Protein AF-0000000077935653 (afdb_homodimer)

Secondary structure (DSSP, 8-state):
-HHHHHHHHHTSTTEEEEEEE-TTS-EEEEEES--HHHHHHHHHHHHHHHHHHHHHHHHHHHHH-S---SEEEEEEEETTEEEEEETTEEEEEEGGG--HHHHHHHHHHHHH-/-HHHHHHHHHTSTTEEEEEEE-TTS-EEEEEES--HHHHHHHHHHHHHHHHHHHHHHHHHHHHH-S---SEEEEEEEETTEEEEEETTEEEEEEGGG--HHHHHHHHHHHHH-

Sequence (226 aa):
MTHEKLETLMKIKGAVAAGEFKENGELVAYKGQMPEDAAKMAAMMCAANTMMAKMQSEGFSKMTGMKWSPLVGWAVAAGEYAVCVEGNYGVFVQLSNADFNEAFKVLHEVAHKMTHEKLETLMKIKGAVAAGEFKENGELVAYKGQMPEDAAKMAAMMCAANTMMAKMQSEGFSKMTGMKWSPLVGWAVAAGEYAVCVEGNYGVFVQLSNADFNEAFKVLHEVAHK

Solvent-accessible surface area (backbone atoms only — not comparable to full-atom values): 11241 Å² total; per-residue (Å²): 113,67,64,60,46,39,52,58,50,52,65,40,66,44,40,45,30,21,36,34,32,40,83,87,14,48,57,75,48,70,50,63,82,59,57,67,71,52,46,38,49,49,20,33,50,51,22,53,53,51,52,50,50,38,53,51,26,49,51,49,17,69,73,65,71,48,58,24,49,59,64,53,34,38,35,43,32,17,46,54,28,28,40,42,35,21,77,50,37,37,36,31,24,32,44,94,50,54,48,56,56,58,53,52,52,52,34,52,51,53,58,72,100,112,68,63,60,47,37,53,57,50,51,66,41,66,46,40,46,33,20,34,34,33,39,83,88,15,48,56,74,49,71,50,65,82,60,57,68,70,52,46,39,49,49,19,32,50,51,22,52,52,52,51,50,49,39,53,50,25,47,52,49,17,69,75,67,71,48,59,24,50,59,65,53,34,38,35,43,32,16,47,54,27,27,41,40,37,20,79,50,36,36,37,30,26,32,45,94,51,54,48,56,55,57,52,50,53,53,33,52,51,54,57,72,100

Foldseek 3Di:
DQVVLQVLLCPAAQWAKKFFEDLCQATPDMDGDDDPVRSSVVSNVQSVVQVVQQVCQVVVCVVPVDRSDDDAWDKDDDDQWMWIDGARMITIGGPVTDDPVVSSVSRNVSNVD/DQVVLQVLLCPAAQWAKKFFEDLCQATPDMDGDDDPVRSSVVSNVQSVVQVVQQVCQVVVCVVPVDRSDDDAWDKDDDDQWMWIDGARMITIGGPVTDDPVVSSVSRNVSNVD

InterPro domains:
  IPR018685 Protein of unknown function DUF2173 [PF09941] (5-109)
  IPR018685 Protein of unknown function DUF2173 [PIRSF006821] (2-110)

Organism: NCBI:txid1294262

Radius of gyration: 16.57 Å; Cα contacts (8 Å, |Δi|>4): 482; chains: 2; bounding box: 35×45×36 Å

pLDDT: mean 96.02, std 3.35, range [77.88, 98.81]

Structure (mmCIF, N/CA/C/O backbone):
data_AF-0000000077935653-model_v1
#
loop_
_entity.id
_entity.type
_entity.pdbx_description
1 polymer 'Roadblock/LAMTOR2 domain-containing protein'
#
loop_
_atom_site.group_PDB
_atom_site.id
_atom_site.type_symbol
_atom_site.label_atom_id
_atom_site.label_alt_id
_atom_site.label_comp_id
_atom_site.label_asym_id
_atom_site.label_entity_id
_atom_site.label_seq_id
_atom_site.pdbx_PDB_ins_code
_atom_site.Cartn_x
_atom_site.Cartn_y
_atom_site.Cartn_z
_atom_site.occupancy
_atom_site.B_iso_or_equiv
_atom_site.auth_seq_id
_atom_site.auth_comp_id
_atom_site.auth_asym_id
_atom_site.auth_atom_id
_atom_site.pdbx_PDB_model_num
ATOM 1 N N . MET A 1 1 ? 16.219 -20.953 -7.062 1 77.88 1 MET A N 1
ATOM 2 C CA . MET A 1 1 ? 16.344 -19.75 -6.246 1 77.88 1 MET A CA 1
ATOM 3 C C . MET A 1 1 ? 15.008 -19 -6.184 1 77.88 1 MET A C 1
ATOM 5 O O . MET A 1 1 ? 14.406 -18.875 -5.117 1 77.88 1 MET A O 1
ATOM 9 N N . THR A 1 2 ? 14.32 -18.859 -7.273 1 86.38 2 THR A N 1
ATOM 10 C CA . THR A 1 2 ? 13.023 -18.188 -7.344 1 86.38 2 THR A CA 1
ATOM 11 C C . THR A 1 2 ? 11.938 -19.062 -6.727 1 86.38 2 THR A C 1
ATOM 13 O O . THR A 1 2 ? 11.133 -18.594 -5.922 1 86.38 2 THR A O 1
ATOM 16 N N . HIS A 1 3 ? 11.992 -20.297 -6.93 1 92.12 3 HIS A N 1
ATOM 17 C CA . HIS A 1 3 ? 10.953 -21.203 -6.438 1 92.12 3 HIS A CA 1
ATOM 18 C C . HIS A 1 3 ? 10.984 -21.297 -4.914 1 92.12 3 HIS A C 1
ATOM 20 O O . HIS A 1 3 ? 9.938 -21.328 -4.266 1 92.12 3 HIS A O 1
ATOM 26 N N . GLU A 1 4 ? 12.164 -21.344 -4.375 1 94.44 4 GLU A N 1
ATOM 27 C CA . GLU A 1 4 ? 12.297 -21.391 -2.922 1 94.44 4 GLU A CA 1
ATOM 28 C C . GLU A 1 4 ? 11.766 -20.109 -2.287 1 94.44 4 GLU A C 1
ATOM 30 O O . GLU A 1 4 ? 11.125 -20.141 -1.231 1 94.44 4 GLU A O 1
ATOM 35 N N . LYS A 1 5 ? 12.062 -19.016 -2.922 1 97.25 5 LYS A N 1
ATOM 36 C CA . LYS A 1 5 ? 11.578 -17.734 -2.447 1 97.25 5 LYS A CA 1
ATOM 37 C C . LYS A 1 5 ? 10.055 -17.656 -2.49 1 97.25 5 LYS A C 1
ATOM 39 O O . LYS A 1 5 ? 9.43 -17.172 -1.55 1 97.25 5 LYS A O 1
ATOM 44 N N . LEU A 1 6 ? 9.5 -18.219 -3.527 1 97.81 6 LEU A N 1
ATOM 45 C CA . LEU A 1 6 ? 8.047 -18.219 -3.662 1 97.81 6 LEU A CA 1
ATOM 46 C C . LEU A 1 6 ? 7.402 -19.156 -2.65 1 97.81 6 LEU A C 1
ATOM 48 O O . LEU A 1 6 ? 6.32 -18.875 -2.135 1 97.81 6 LEU A O 1
ATOM 52 N N . GLU A 1 7 ? 8.062 -20.266 -2.391 1 97.56 7 GLU A N 1
ATOM 53 C CA . GLU A 1 7 ? 7.562 -21.172 -1.358 1 97.56 7 GLU A CA 1
ATOM 54 C C . GLU A 1 7 ? 7.547 -20.5 0.009 1 97.56 7 GLU A C 1
ATOM 56 O O . GLU A 1 7 ? 6.621 -20.703 0.796 1 97.56 7 GLU A O 1
ATOM 61 N N . THR A 1 8 ? 8.57 -19.766 0.272 1 97.81 8 THR A N 1
ATOM 62 C CA . THR A 1 8 ? 8.648 -19.016 1.522 1 97.81 8 THR A CA 1
ATOM 63 C C . THR A 1 8 ? 7.488 -18.031 1.634 1 97.81 8 THR A C 1
ATOM 65 O O . THR A 1 8 ? 6.863 -17.922 2.689 1 97.81 8 THR A O 1
ATOM 68 N N . LEU A 1 9 ? 7.141 -17.328 0.545 1 98.19 9 LEU A N 1
ATOM 69 C CA . LEU A 1 9 ? 6.035 -16.375 0.533 1 98.19 9 LEU A CA 1
ATOM 70 C C . LEU A 1 9 ? 4.699 -17.078 0.727 1 98.19 9 LEU A C 1
ATOM 72 O O . LEU A 1 9 ? 3.805 -16.562 1.396 1 98.19 9 LEU A O 1
ATOM 76 N N . MET A 1 10 ? 4.598 -18.297 0.221 1 97.75 10 MET A N 1
ATOM 77 C CA . MET A 1 10 ? 3.344 -19.047 0.281 1 97.75 10 MET A CA 1
ATOM 78 C C . MET A 1 10 ? 3.088 -19.562 1.692 1 97.75 10 MET A C 1
ATOM 80 O O . MET A 1 10 ? 1.982 -20 2.002 1 97.75 10 MET A O 1
ATOM 84 N N . LYS A 1 11 ? 4.078 -19.438 2.59 1 97.06 11 LYS A N 1
ATOM 85 C CA . LYS A 1 11 ? 3.916 -19.875 3.975 1 97.06 11 LYS A CA 1
ATOM 86 C C . LYS A 1 11 ? 3.273 -18.766 4.82 1 97.06 11 LYS A C 1
ATOM 88 O O . LYS A 1 11 ? 2.828 -19.031 5.941 1 97.06 11 LYS A O 1
ATOM 93 N N . ILE A 1 12 ? 3.223 -17.578 4.223 1 97.06 12 ILE A N 1
ATOM 94 C CA . ILE A 1 12 ? 2.539 -16.5 4.918 1 97.06 12 ILE A CA 1
ATOM 95 C C . ILE A 1 12 ? 1.069 -16.859 5.121 1 97.06 12 ILE A C 1
ATOM 97 O O . ILE A 1 12 ? 0.414 -17.359 4.199 1 97.06 12 ILE A O 1
ATOM 101 N N . LYS A 1 13 ? 0.658 -16.578 6.316 1 93.69 13 LYS A N 1
ATOM 102 C CA . LYS A 1 13 ? -0.74 -16.875 6.617 1 93.69 13 LYS A CA 1
ATOM 103 C C . LYS A 1 13 ? -1.675 -16.156 5.648 1 93.69 13 LYS A C 1
ATOM 105 O O . LYS A 1 13 ? -1.577 -14.938 5.473 1 93.69 13 LYS A O 1
ATOM 110 N N . GLY A 1 14 ? -2.572 -16.953 4.988 1 94.62 14 GLY A N 1
ATOM 111 C CA . GLY A 1 14 ? -3.572 -16.359 4.105 1 94.62 14 GLY A CA 1
ATOM 112 C C . GLY A 1 14 ? -3.08 -16.188 2.682 1 94.62 14 GLY A C 1
ATOM 113 O O . GLY A 1 14 ? -3.826 -15.719 1.816 1 94.62 14 GLY A O 1
ATOM 114 N N . ALA A 1 15 ? -1.892 -16.594 2.422 1 97.19 15 ALA A N 1
ATOM 115 C CA . ALA A 1 15 ? -1.344 -16.453 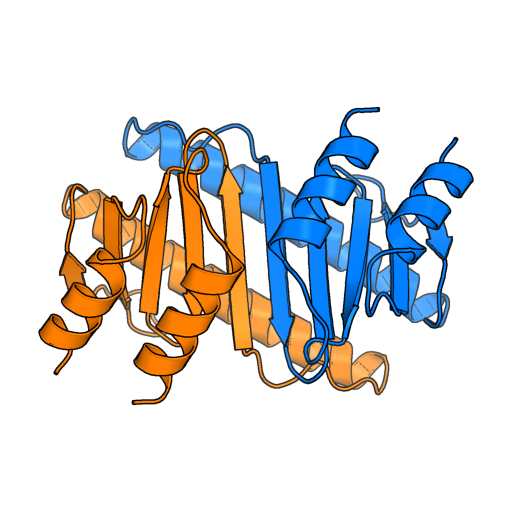1.075 1 97.19 15 ALA A CA 1
ATOM 116 C C . ALA A 1 15 ? -2.119 -17.297 0.07 1 97.19 15 ALA A C 1
ATOM 118 O O . ALA A 1 15 ? -2.359 -18.484 0.304 1 97.19 15 ALA A O 1
ATOM 119 N N . VAL A 1 16 ? -2.486 -16.672 -1.003 1 96.12 16 VAL A N 1
ATOM 120 C CA . VAL A 1 16 ? -3.23 -17.422 -2.018 1 96.12 16 VAL A CA 1
ATOM 121 C C . VAL A 1 16 ? -2.416 -17.484 -3.307 1 96.12 16 VAL A C 1
ATOM 123 O O . VAL A 1 16 ? -2.654 -18.344 -4.152 1 96.12 16 VAL A O 1
ATOM 126 N N . ALA A 1 17 ? -1.475 -16.547 -3.473 1 97.06 17 ALA A N 1
ATOM 127 C CA . ALA A 1 17 ? -0.571 -16.578 -4.621 1 97.06 17 ALA A CA 1
ATOM 128 C C . ALA A 1 17 ? 0.686 -15.75 -4.344 1 97.06 17 ALA A C 1
ATOM 130 O O . ALA A 1 17 ? 0.662 -14.82 -3.535 1 97.06 17 ALA A O 1
ATOM 131 N N . ALA A 1 18 ? 1.736 -16.078 -4.953 1 98.19 18 ALA A N 1
ATOM 132 C CA . ALA A 1 18 ? 3 -15.352 -4.906 1 98.19 18 ALA A CA 1
ATOM 133 C C . ALA A 1 18 ? 3.689 -15.359 -6.27 1 98.19 18 ALA A C 1
ATOM 135 O O . ALA A 1 18 ? 3.527 -16.297 -7.051 1 98.19 18 ALA A O 1
ATOM 136 N N . GLY A 1 19 ? 4.434 -14.305 -6.543 1 98.19 19 GLY A N 1
ATOM 137 C CA . GLY A 1 19 ? 5.086 -14.266 -7.844 1 98.19 19 GLY A CA 1
ATOM 138 C C . GLY A 1 19 ? 6.301 -13.352 -7.871 1 98.19 19 GLY A C 1
ATOM 139 O O . GLY A 1 19 ? 6.508 -12.555 -6.957 1 98.19 19 GLY A O 1
ATOM 140 N N . GLU A 1 20 ? 7.082 -13.602 -8.867 1 98.56 20 GLU A N 1
ATOM 141 C CA . GLU A 1 20 ? 8.188 -12.734 -9.258 1 98.56 20 GLU A CA 1
ATOM 142 C C . GLU A 1 20 ? 7.941 -12.117 -10.633 1 98.56 20 GLU A C 1
ATOM 144 O O . GLU A 1 20 ? 7.473 -12.797 -11.547 1 98.56 20 GLU A O 1
ATOM 149 N N . PHE A 1 21 ? 8.211 -10.867 -10.688 1 98.62 21 PHE A N 1
ATOM 150 C CA . PHE A 1 21 ? 8.008 -10.172 -11.953 1 98.62 21 PHE A CA 1
ATOM 151 C C . PHE A 1 21 ? 9.227 -9.32 -12.297 1 98.62 21 PHE A C 1
ATOM 153 O O . PHE A 1 21 ? 10.055 -9.031 -11.43 1 98.62 21 PHE A O 1
ATOM 160 N N . LYS A 1 22 ? 9.359 -8.984 -13.617 1 98.44 22 LYS A N 1
ATOM 161 C CA . LYS A 1 22 ? 10.375 -8.047 -14.078 1 98.44 22 LYS A CA 1
ATOM 162 C C . LYS A 1 22 ? 9.828 -6.621 -14.133 1 98.44 22 LYS A C 1
ATOM 164 O O . LYS A 1 22 ? 8.609 -6.418 -14.094 1 98.44 22 LYS A O 1
ATOM 169 N N . GLU A 1 23 ? 10.711 -5.676 -14.203 1 97.31 23 GLU A N 1
ATOM 170 C CA . GLU A 1 23 ? 10.328 -4.27 -14.227 1 97.31 23 GLU A CA 1
ATOM 171 C C . GLU A 1 23 ? 9.43 -3.957 -15.414 1 97.31 23 GLU A C 1
ATOM 173 O O . GLU A 1 23 ? 8.617 -3.027 -15.367 1 97.31 23 GLU A O 1
ATOM 178 N N . ASN A 1 24 ? 9.5 -4.777 -16.5 1 97.56 24 ASN A N 1
ATOM 179 C CA . ASN A 1 24 ? 8.688 -4.52 -17.672 1 97.56 24 ASN A CA 1
ATOM 180 C C . ASN A 1 24 ? 7.328 -5.207 -17.578 1 97.56 24 ASN A C 1
ATOM 182 O O . ASN A 1 24 ? 6.574 -5.242 -18.547 1 97.56 24 ASN A O 1
ATOM 186 N N . GLY A 1 25 ? 7.078 -5.852 -16.5 1 97.88 25 GLY A N 1
ATOM 187 C CA . GLY A 1 25 ? 5.77 -6.438 -16.25 1 97.88 25 GLY A CA 1
ATOM 188 C C . GLY A 1 25 ? 5.707 -7.918 -16.578 1 97.88 25 GLY A C 1
ATOM 189 O O . GLY A 1 25 ? 4.676 -8.562 -16.375 1 97.88 25 GLY A O 1
ATOM 190 N N . GLU A 1 26 ? 6.82 -8.484 -17.109 1 98.19 26 GLU A N 1
ATOM 191 C CA . GLU A 1 26 ? 6.859 -9.914 -17.406 1 98.19 26 GLU A CA 1
ATOM 192 C C . GLU A 1 26 ? 6.812 -10.75 -16.141 1 98.19 26 GLU A C 1
ATOM 194 O O . GLU A 1 26 ? 7.527 -10.469 -15.172 1 98.19 26 GLU A O 1
ATOM 199 N N . LEU A 1 27 ? 5.953 -11.812 -16.172 1 98.12 27 LEU A N 1
ATOM 200 C CA . LEU A 1 27 ? 5.906 -12.789 -15.078 1 98.12 27 LEU A CA 1
ATOM 201 C C . LEU A 1 27 ? 7.062 -13.773 -15.18 1 98.12 27 LEU A C 1
ATOM 203 O O . LEU A 1 27 ? 7.215 -14.461 -16.188 1 98.12 27 LEU A O 1
ATOM 207 N N . VAL A 1 28 ? 7.898 -13.836 -14.203 1 98.06 28 VAL A N 1
ATOM 208 C CA . VAL A 1 28 ? 9.031 -14.758 -14.18 1 98.06 28 VAL A CA 1
ATOM 209 C C . VAL A 1 28 ? 8.57 -16.125 -13.688 1 98.06 28 VAL A C 1
ATOM 211 O O . VAL A 1 28 ? 8.852 -17.156 -14.312 1 98.06 28 VAL A O 1
ATOM 214 N N . ALA A 1 29 ? 7.875 -16.141 -12.539 1 97.81 29 ALA A N 1
ATOM 215 C CA . ALA A 1 29 ? 7.34 -17.344 -11.914 1 97.81 29 ALA A CA 1
ATOM 216 C C . ALA A 1 29 ? 6.242 -17 -10.914 1 97.81 29 ALA A C 1
ATOM 218 O O . ALA A 1 29 ? 6.16 -15.867 -10.438 1 97.81 29 ALA A O 1
ATOM 219 N N . TYR A 1 30 ? 5.422 -17.953 -10.711 1 97 30 TYR A N 1
ATOM 220 C CA . TYR A 1 30 ? 4.41 -17.734 -9.68 1 97 30 TYR A CA 1
ATOM 221 C C . TYR A 1 30 ? 3.951 -19.062 -9.086 1 97 30 TYR A C 1
ATOM 223 O O . TYR A 1 30 ? 4.172 -20.125 -9.672 1 97 30 TYR A O 1
ATOM 231 N N . LYS A 1 31 ? 3.369 -18.953 -7.934 1 97.06 31 LYS A N 1
ATOM 232 C CA . LYS A 1 31 ? 2.742 -20.062 -7.207 1 97.06 31 LYS A CA 1
ATOM 233 C C . LYS A 1 31 ? 1.396 -19.625 -6.625 1 97.06 31 LYS A C 1
ATOM 235 O O . LYS A 1 31 ? 1.233 -18.484 -6.191 1 97.06 31 LYS A O 1
ATOM 240 N N . GLY A 1 32 ? 0.434 -20.641 -6.586 1 94.62 32 GLY A N 1
ATOM 241 C CA . GLY A 1 32 ? -0.822 -20.344 -5.918 1 94.62 32 GLY A CA 1
ATOM 242 C C . GLY A 1 32 ? -2.037 -20.609 -6.789 1 94.62 32 GLY A C 1
ATOM 243 O O . GLY A 1 32 ? -1.953 -21.328 -7.785 1 94.62 32 GLY A O 1
ATOM 244 N N . GLN A 1 33 ? -3.148 -20.062 -6.32 1 88.44 33 GLN A N 1
ATOM 245 C CA . GLN A 1 33 ? -4.457 -20.344 -6.898 1 88.44 33 GLN A CA 1
ATOM 246 C C . GLN A 1 33 ? -4.879 -19.25 -7.879 1 88.44 33 GLN A C 1
ATOM 248 O O . GLN A 1 33 ? -5.914 -18.609 -7.695 1 88.44 33 GLN A O 1
ATOM 253 N N . MET A 1 34 ? -4.047 -18.906 -8.828 1 88.06 34 MET A N 1
ATOM 254 C CA . MET A 1 34 ? -4.402 -17.906 -9.836 1 88.06 34 MET A CA 1
ATOM 255 C C . MET A 1 34 ? -4.176 -18.453 -11.242 1 88.06 34 MET A C 1
ATOM 257 O O . MET A 1 34 ? -3.139 -19.062 -11.523 1 88.06 34 MET A O 1
ATOM 261 N N . PRO A 1 35 ? -5.199 -18.281 -12.078 1 89.94 35 PRO A N 1
ATOM 262 C CA . PRO A 1 35 ? -4.953 -18.672 -13.469 1 89.94 35 PRO A CA 1
ATOM 263 C C . PRO A 1 35 ? -3.76 -17.953 -14.086 1 89.94 35 PRO A C 1
ATOM 265 O O . PRO A 1 35 ? -3.451 -16.828 -13.695 1 89.94 35 PRO A O 1
ATOM 268 N N . GLU A 1 36 ? -3.186 -18.562 -15.062 1 92.38 36 GLU A N 1
ATOM 269 C CA . GLU A 1 36 ? -1.96 -18.047 -15.656 1 92.38 36 GLU A CA 1
ATOM 270 C C . GLU A 1 36 ? -2.176 -16.656 -16.234 1 92.38 36 GLU A C 1
ATOM 272 O O . GLU A 1 36 ? -1.336 -15.766 -16.062 1 92.38 36 GLU A O 1
ATOM 277 N N . ASP A 1 37 ? -3.283 -16.469 -16.906 1 93.06 37 ASP A N 1
ATOM 278 C CA . ASP A 1 37 ? -3.559 -15.164 -17.5 1 93.06 37 ASP A CA 1
ATOM 279 C C . ASP A 1 37 ? -3.719 -14.094 -16.422 1 93.06 37 ASP A C 1
ATOM 281 O O . ASP A 1 37 ? -3.275 -12.961 -16.594 1 93.06 37 ASP A O 1
ATOM 285 N N . ALA A 1 38 ? -4.305 -14.445 -15.352 1 94.12 38 ALA A N 1
ATOM 286 C CA . ALA A 1 38 ? -4.469 -13.531 -14.227 1 94.12 38 ALA A CA 1
ATOM 287 C C . ALA A 1 38 ? -3.125 -13.219 -13.578 1 94.12 38 ALA A C 1
ATOM 289 O O . ALA A 1 38 ? -2.873 -12.078 -13.18 1 94.12 38 ALA A O 1
ATOM 290 N N . ALA A 1 39 ? -2.312 -14.234 -13.508 1 96.38 39 ALA A N 1
ATOM 291 C CA . ALA A 1 39 ? -0.982 -14.047 -12.93 1 96.38 39 ALA A CA 1
ATOM 292 C C . ALA A 1 39 ? -0.145 -13.102 -13.781 1 96.38 39 ALA A C 1
ATOM 294 O O . ALA A 1 39 ? 0.573 -12.25 -13.25 1 96.38 39 ALA A O 1
ATOM 295 N N . LYS A 1 40 ? -0.27 -13.242 -15.055 1 96.69 40 LYS A N 1
ATOM 296 C CA . LYS A 1 40 ? 0.449 -12.359 -15.977 1 96.69 40 LYS A CA 1
ATOM 297 C C . LYS A 1 40 ? -0.034 -10.922 -15.844 1 96.69 40 LYS A C 1
ATOM 299 O O . LYS A 1 40 ? 0.773 -9.992 -15.836 1 96.69 40 LYS A O 1
ATOM 304 N N . MET A 1 41 ? -1.303 -10.773 -15.695 1 95.38 41 MET A N 1
ATOM 305 C CA . MET A 1 41 ? -1.859 -9.438 -15.516 1 95.38 41 MET A CA 1
ATOM 306 C C . MET A 1 41 ? -1.423 -8.844 -14.18 1 95.38 41 MET A C 1
ATOM 308 O O . MET A 1 41 ? -1.093 -7.66 -14.102 1 95.38 41 MET A O 1
ATOM 312 N N . ALA A 1 42 ? -1.438 -9.688 -13.172 1 96.75 42 ALA A N 1
ATOM 313 C CA . ALA A 1 42 ? -0.992 -9.234 -11.859 1 96.75 42 ALA A CA 1
ATOM 314 C C . ALA A 1 42 ? 0.458 -8.766 -11.898 1 96.75 42 ALA A C 1
ATOM 316 O O . ALA A 1 42 ? 0.81 -7.762 -11.273 1 96.75 42 ALA A O 1
ATOM 317 N N . ALA A 1 43 ? 1.26 -9.453 -12.641 1 97.94 43 ALA A N 1
ATOM 318 C CA . ALA A 1 43 ? 2.66 -9.062 -12.789 1 97.94 43 ALA A CA 1
ATOM 319 C C . ALA A 1 43 ? 2.783 -7.68 -13.422 1 97.94 43 ALA A C 1
ATOM 321 O O . ALA A 1 43 ? 3.564 -6.848 -12.961 1 97.94 43 ALA A O 1
ATOM 322 N N . MET A 1 44 ? 1.989 -7.445 -14.445 1 96.94 44 MET A N 1
ATOM 323 C CA . MET A 1 44 ? 1.981 -6.141 -15.102 1 96.94 44 MET A CA 1
ATOM 324 C C . MET A 1 44 ? 1.537 -5.051 -14.133 1 96.94 44 MET A C 1
ATOM 326 O O . MET A 1 44 ? 2.139 -3.975 -14.086 1 96.94 44 MET A O 1
ATOM 330 N N . MET A 1 45 ? 0.522 -5.375 -13.391 1 96.69 45 MET A N 1
ATOM 331 C CA . MET A 1 45 ? 0.006 -4.426 -12.406 1 96.69 45 MET A CA 1
ATOM 332 C C . MET A 1 45 ? 1.056 -4.121 -11.344 1 96.69 45 MET A C 1
ATOM 334 O O . MET A 1 45 ? 1.266 -2.957 -10.992 1 96.69 45 MET A O 1
ATOM 338 N N . CYS A 1 46 ? 1.714 -5.121 -10.852 1 98.06 46 CYS A N 1
ATOM 339 C CA . CYS A 1 46 ? 2.715 -4.938 -9.805 1 98.06 46 CYS A CA 1
ATOM 340 C C . CYS A 1 46 ? 3.891 -4.113 -10.312 1 98.06 46 CYS A C 1
ATOM 342 O O . CYS A 1 46 ? 4.387 -3.232 -9.609 1 98.06 46 CYS A O 1
ATOM 344 N N . ALA A 1 47 ? 4.301 -4.375 -11.578 1 98.38 47 ALA A N 1
ATOM 345 C CA . ALA A 1 47 ? 5.387 -3.6 -12.18 1 98.38 47 ALA A CA 1
ATOM 346 C C . ALA A 1 47 ? 5 -2.131 -12.32 1 98.38 47 ALA A C 1
ATOM 348 O O . ALA A 1 47 ? 5.777 -1.241 -11.969 1 98.38 47 ALA A O 1
ATOM 349 N N . ALA A 1 48 ? 3.793 -1.906 -12.812 1 96.94 48 ALA A N 1
ATOM 350 C CA . ALA A 1 48 ? 3.311 -0.541 -13.008 1 96.94 48 ALA A CA 1
ATOM 351 C C . ALA A 1 48 ? 3.225 0.202 -11.672 1 96.94 48 ALA A C 1
ATOM 353 O O . ALA A 1 48 ? 3.689 1.339 -11.562 1 96.94 48 ALA A O 1
ATOM 354 N N . ASN A 1 49 ? 2.637 -0.398 -10.656 1 98.25 49 ASN A N 1
ATOM 355 C CA . ASN A 1 49 ? 2.518 0.226 -9.344 1 98.25 49 ASN A CA 1
ATOM 356 C C . ASN A 1 49 ? 3.887 0.493 -8.719 1 98.25 49 ASN A C 1
ATOM 358 O O . ASN A 1 49 ? 4.09 1.524 -8.078 1 98.25 49 ASN A O 1
ATOM 362 N N . THR A 1 50 ? 4.801 -0.446 -8.875 1 98.44 50 THR A N 1
ATOM 363 C CA . THR A 1 50 ? 6.145 -0.29 -8.336 1 98.44 50 THR A CA 1
ATOM 364 C C . THR A 1 50 ? 6.863 0.881 -9 1 98.44 50 THR A C 1
ATOM 366 O O . THR A 1 50 ? 7.492 1.697 -8.32 1 98.44 50 THR A O 1
ATOM 369 N N . MET A 1 51 ? 6.73 0.976 -10.32 1 97.75 51 MET A N 1
ATOM 370 C CA . MET A 1 51 ? 7.348 2.088 -11.039 1 97.75 51 MET A CA 1
ATOM 371 C C . MET A 1 51 ? 6.754 3.42 -10.594 1 97.75 51 MET A C 1
ATOM 373 O O . MET A 1 51 ? 7.484 4.387 -10.375 1 97.75 51 MET A O 1
ATOM 377 N N . MET A 1 52 ? 5.469 3.473 -10.445 1 96.56 52 MET A N 1
ATOM 378 C CA . MET A 1 52 ? 4.785 4.691 -10.023 1 96.56 52 MET A CA 1
ATOM 379 C C . MET A 1 52 ? 5.211 5.09 -8.609 1 96.56 52 MET A C 1
ATOM 381 O O . MET A 1 52 ? 5.523 6.254 -8.359 1 96.56 52 MET A O 1
ATOM 385 N N . ALA A 1 53 ? 5.234 4.164 -7.699 1 97.88 53 ALA A N 1
ATOM 386 C CA . ALA A 1 53 ? 5.652 4.43 -6.324 1 97.88 53 ALA A CA 1
ATOM 387 C C . ALA A 1 53 ? 7.094 4.926 -6.277 1 97.88 53 ALA A C 1
ATOM 389 O O . ALA A 1 53 ? 7.422 5.832 -5.504 1 97.88 53 ALA A O 1
ATOM 390 N N . LYS A 1 54 ? 7.938 4.352 -7.102 1 97.62 54 LYS A N 1
ATOM 391 C CA . LYS A 1 54 ? 9.336 4.777 -7.168 1 97.62 54 LYS A CA 1
ATOM 392 C C . LYS A 1 54 ? 9.445 6.223 -7.641 1 97.62 54 LYS A C 1
ATOM 394 O O . LYS A 1 54 ? 10.141 7.031 -7.02 1 97.62 54 LYS A O 1
ATOM 399 N N . MET A 1 55 ? 8.734 6.484 -8.727 1 96.69 55 MET A N 1
ATOM 400 C CA . MET A 1 55 ? 8.742 7.844 -9.258 1 96.69 55 MET A CA 1
ATOM 401 C C . MET A 1 55 ? 8.234 8.836 -8.219 1 96.69 55 MET A C 1
ATOM 403 O O . MET A 1 55 ? 8.844 9.883 -8 1 96.69 55 MET A O 1
ATOM 407 N N . GLN A 1 56 ? 7.133 8.555 -7.559 1 96.38 56 GLN A N 1
ATOM 408 C CA . GLN A 1 56 ? 6.512 9.453 -6.586 1 96.38 56 GLN A CA 1
ATOM 409 C C . GLN A 1 56 ? 7.406 9.641 -5.363 1 96.38 56 GLN A C 1
ATOM 411 O O . GLN A 1 56 ? 7.547 10.75 -4.859 1 96.38 56 GLN A O 1
ATOM 416 N N . SER A 1 57 ? 8.039 8.539 -4.895 1 97 57 SER A N 1
ATOM 417 C CA . SER A 1 57 ? 8.898 8.633 -3.717 1 97 57 SER A CA 1
ATOM 418 C C . SER A 1 57 ? 10.125 9.484 -3.994 1 97 57 SER A C 1
ATOM 420 O O . SER A 1 57 ? 10.523 10.305 -3.162 1 97 57 SER A O 1
ATOM 422 N N . GLU A 1 58 ? 10.781 9.336 -5.184 1 96.88 58 GLU A N 1
ATOM 423 C CA . GLU A 1 58 ? 11.93 10.148 -5.57 1 96.88 58 GLU A CA 1
ATOM 424 C C . GLU A 1 58 ? 11.539 11.617 -5.711 1 96.88 58 GLU A C 1
ATOM 426 O O . GLU A 1 58 ? 12.234 12.508 -5.207 1 96.88 58 GLU A O 1
ATOM 431 N N . GLY A 1 59 ? 10.438 11.898 -6.441 1 94.75 59 GLY A N 1
ATOM 432 C CA . GLY A 1 59 ? 9.961 13.258 -6.617 1 94.75 59 GLY A CA 1
ATOM 433 C C . GLY A 1 59 ? 9.617 13.945 -5.309 1 94.75 59 GLY A C 1
ATOM 434 O O . GLY A 1 59 ? 10 15.094 -5.086 1 94.75 59 GLY A O 1
ATOM 435 N N . PHE A 1 60 ? 8.938 13.219 -4.484 1 94.31 60 PHE A N 1
ATOM 436 C CA . PHE A 1 60 ? 8.531 13.766 -3.197 1 94.31 60 PHE A CA 1
ATOM 437 C C . PHE A 1 60 ? 9.742 14.062 -2.324 1 94.31 60 PHE A C 1
ATOM 439 O O . PHE A 1 60 ? 9.75 15.047 -1.582 1 94.31 60 PHE A O 1
ATOM 446 N N . SER A 1 61 ? 10.727 13.219 -2.379 1 95.12 61 SER A N 1
ATOM 447 C CA . SER A 1 61 ? 11.969 13.445 -1.646 1 95.12 61 SER A CA 1
ATOM 448 C C . SER A 1 61 ? 12.633 14.75 -2.08 1 95.12 61 SER A C 1
ATOM 450 O O . SER A 1 61 ? 13.055 15.547 -1.24 1 95.12 61 SER A O 1
ATOM 452 N N . LYS A 1 62 ? 12.719 14.938 -3.342 1 93.62 62 LYS A N 1
ATOM 453 C CA . LYS A 1 62 ? 13.375 16.125 -3.883 1 93.62 62 LYS A CA 1
ATOM 454 C C . LYS A 1 62 ? 12.586 17.391 -3.557 1 93.62 62 LYS A C 1
ATOM 456 O O . LYS A 1 62 ? 13.164 18.422 -3.229 1 93.62 62 LYS A O 1
ATOM 461 N N . MET A 1 63 ? 11.297 17.266 -3.602 1 90.5 63 MET A N 1
ATOM 462 C CA . MET A 1 63 ? 10.43 18.422 -3.391 1 90.5 63 MET A CA 1
ATOM 463 C C . MET A 1 63 ? 10.422 18.844 -1.925 1 90.5 63 MET A C 1
ATOM 465 O O . MET A 1 63 ? 10.336 20.031 -1.614 1 90.5 63 MET A O 1
ATOM 469 N N . THR A 1 64 ? 10.531 17.938 -0.991 1 91.44 64 THR A N 1
ATOM 470 C CA . THR A 1 64 ? 10.297 18.234 0.417 1 91.44 64 THR A CA 1
ATOM 471 C C . THR A 1 64 ? 11.617 18.281 1.184 1 91.44 64 THR A C 1
ATOM 473 O O . THR A 1 64 ? 11.688 18.828 2.285 1 91.44 64 THR A O 1
ATOM 476 N N . GLY A 1 65 ? 12.617 17.547 0.618 1 92.19 65 GLY A N 1
ATOM 477 C CA . GLY A 1 65 ? 13.867 17.375 1.337 1 92.19 65 GLY A CA 1
ATOM 478 C C . GLY A 1 65 ? 13.828 16.25 2.352 1 92.19 65 GLY A C 1
ATOM 479 O O . GLY A 1 65 ? 14.82 15.977 3.027 1 92.19 65 GLY A O 1
ATOM 480 N N . MET A 1 66 ? 12.688 15.602 2.486 1 92.12 66 MET A N 1
ATOM 481 C CA . MET A 1 66 ? 12.562 14.445 3.365 1 92.12 66 MET A CA 1
ATOM 482 C C . MET A 1 66 ? 13.086 13.18 2.684 1 92.12 66 MET A C 1
ATOM 484 O O . MET A 1 66 ? 13.172 13.125 1.456 1 92.12 66 MET A O 1
ATOM 488 N N . LYS A 1 67 ? 13.391 12.141 3.467 1 95.69 67 LYS A N 1
ATOM 489 C CA . LYS A 1 67 ? 13.992 10.93 2.916 1 95.69 67 LYS A CA 1
ATOM 490 C C . LYS A 1 67 ? 12.93 9.891 2.594 1 95.69 67 LYS A C 1
ATOM 492 O O . LYS A 1 67 ? 12.742 8.93 3.344 1 95.69 67 LYS A O 1
ATOM 497 N N . TRP A 1 68 ? 12.328 9.992 1.426 1 95.81 68 TRP A N 1
ATOM 498 C CA . TRP A 1 68 ? 11.328 9.062 0.916 1 95.81 68 TRP A CA 1
ATOM 499 C C . TRP A 1 68 ? 11.898 8.195 -0.199 1 95.81 68 TRP A C 1
ATOM 501 O O . TRP A 1 68 ? 11.18 7.805 -1.121 1 95.81 68 TRP A O 1
ATOM 511 N N . SER A 1 69 ? 13.18 8.07 -0.25 1 97.06 69 SER A N 1
ATOM 512 C CA . SER A 1 69 ? 13.859 7.219 -1.224 1 97.06 69 SER A CA 1
ATOM 513 C C . SER A 1 69 ? 14.984 6.422 -0.574 1 97.06 69 SER A C 1
ATOM 515 O O . SER A 1 69 ? 15.625 6.898 0.364 1 97.06 69 SER A O 1
ATOM 517 N N . PRO A 1 70 ? 15.203 5.16 -1.048 1 97.31 70 PRO A N 1
ATOM 518 C CA . PRO A 1 70 ? 14.555 4.449 -2.156 1 97.31 70 PRO A CA 1
ATOM 519 C C . PRO A 1 70 ? 13.219 3.828 -1.761 1 97.31 70 PRO A C 1
ATOM 521 O O . PRO A 1 70 ? 12.883 3.789 -0.576 1 97.31 70 PRO A O 1
ATOM 524 N N . LEU A 1 71 ? 12.406 3.441 -2.748 1 98.19 71 LEU A N 1
ATOM 525 C CA . LEU A 1 71 ? 11.203 2.66 -2.49 1 98.19 71 LEU A CA 1
ATOM 526 C C . LEU A 1 71 ? 11.547 1.361 -1.768 1 98.19 71 LEU A C 1
ATOM 528 O O . LEU A 1 71 ? 12.492 0.667 -2.141 1 98.19 71 LEU A O 1
ATOM 532 N N . VAL A 1 72 ? 10.805 1.031 -0.775 1 97.94 72 VAL A N 1
ATOM 533 C CA . VAL A 1 72 ? 10.984 -0.221 -0.048 1 97.94 72 VAL A CA 1
ATOM 534 C C . VAL A 1 72 ? 9.93 -1.232 -0.491 1 97.94 72 VAL A C 1
ATOM 536 O O . VAL A 1 72 ? 10.266 -2.338 -0.922 1 97.94 72 VAL A O 1
ATOM 539 N N . GLY A 1 73 ? 8.656 -0.872 -0.44 1 98.31 73 GLY A N 1
ATOM 540 C CA . GLY A 1 73 ? 7.559 -1.746 -0.808 1 98.31 73 GLY A CA 1
ATOM 541 C C . GLY A 1 73 ? 6.203 -1.063 -0.736 1 98.31 73 GLY A C 1
ATOM 542 O O . GLY A 1 73 ? 6.117 0.124 -0.417 1 98.31 73 GLY A O 1
ATOM 543 N N . TRP A 1 74 ? 5.184 -1.79 -1.088 1 98.56 74 TRP A N 1
ATOM 544 C CA . TRP A 1 74 ? 3.832 -1.235 -1.063 1 98.56 74 TRP A CA 1
ATOM 545 C C . TRP A 1 74 ? 2.791 -2.342 -0.922 1 98.56 74 TRP A C 1
ATOM 547 O O . TRP A 1 74 ? 3.113 -3.525 -1.054 1 98.56 74 TRP A O 1
ATOM 557 N N . ALA A 1 75 ? 1.565 -1.953 -0.574 1 98.62 75 ALA A N 1
ATOM 558 C CA . ALA A 1 75 ? 0.443 -2.877 -0.444 1 98.62 75 ALA A CA 1
ATOM 559 C C . ALA A 1 75 ? -0.865 -2.217 -0.872 1 98.62 75 ALA A C 1
ATOM 561 O O . ALA A 1 75 ? -1.016 -0.998 -0.763 1 98.62 75 ALA A O 1
ATOM 562 N N . VAL A 1 76 ? -1.744 -3.014 -1.375 1 98.56 76 VAL A N 1
ATOM 563 C CA . VAL A 1 76 ? -3.115 -2.611 -1.674 1 98.56 76 VAL A CA 1
ATOM 564 C C . VAL A 1 76 ? -4.09 -3.658 -1.138 1 98.56 76 VAL A C 1
ATOM 566 O O . VAL A 1 76 ? -3.9 -4.859 -1.35 1 98.56 76 VAL A O 1
ATOM 569 N N . ALA A 1 77 ? -5.055 -3.209 -0.405 1 98.38 77 ALA A N 1
ATOM 570 C CA . ALA A 1 77 ? -6.152 -4.051 0.063 1 98.38 77 ALA A CA 1
ATOM 571 C C . ALA A 1 77 ? -7.457 -3.693 -0.646 1 98.38 77 ALA A C 1
ATOM 573 O O . ALA A 1 77 ? -7.844 -2.521 -0.698 1 98.38 77 ALA A O 1
ATOM 574 N N . ALA A 1 78 ? -8.125 -4.684 -1.142 1 98.06 78 ALA A N 1
ATOM 575 C CA . ALA A 1 78 ? -9.383 -4.508 -1.872 1 98.06 78 ALA A CA 1
ATOM 576 C C . ALA A 1 78 ? -10.219 -5.785 -1.835 1 98.06 78 ALA A C 1
ATOM 578 O O . ALA A 1 78 ? -9.688 -6.887 -1.992 1 98.06 78 ALA A O 1
ATOM 579 N N . GLY A 1 79 ? -11.539 -5.586 -1.63 1 97.56 79 GLY A N 1
ATOM 580 C CA . GLY A 1 79 ? -12.406 -6.746 -1.545 1 97.56 79 GLY A CA 1
ATOM 581 C C . GLY A 1 79 ? -11.977 -7.738 -0.481 1 97.56 79 GLY A C 1
ATOM 582 O O . GLY A 1 79 ? -11.797 -7.371 0.682 1 97.56 79 GLY A O 1
ATOM 583 N N . GLU A 1 80 ? -11.711 -8.977 -0.836 1 97.56 80 GLU A N 1
ATOM 584 C CA . GLU A 1 80 ? -11.383 -10.039 0.113 1 97.56 80 GLU A CA 1
ATOM 585 C C . GLU A 1 80 ? -9.875 -10.273 0.178 1 97.56 80 GLU A C 1
ATOM 587 O O . GLU A 1 80 ? -9.406 -11.148 0.909 1 97.56 80 GLU A O 1
ATOM 592 N N . TYR A 1 81 ? -9.078 -9.375 -0.564 1 96.94 81 TYR A N 1
ATOM 593 C CA . TYR A 1 81 ? -7.672 -9.719 -0.714 1 96.94 81 TYR A CA 1
ATOM 594 C C . TYR A 1 81 ? -6.789 -8.5 -0.491 1 96.94 81 TYR A C 1
ATOM 596 O O . TYR A 1 81 ? -7.285 -7.375 -0.384 1 96.94 81 TYR A O 1
ATOM 604 N N . ALA A 1 82 ? -5.531 -8.766 -0.362 1 97.81 82 ALA A N 1
ATOM 605 C CA . ALA A 1 82 ? -4.473 -7.762 -0.398 1 97.81 82 ALA A CA 1
ATOM 606 C C . ALA A 1 82 ? -3.256 -8.273 -1.162 1 97.81 82 ALA A C 1
ATOM 608 O O . ALA A 1 82 ? -3.029 -9.484 -1.24 1 97.81 82 ALA A O 1
ATOM 609 N N . VAL A 1 83 ? -2.607 -7.371 -1.797 1 98.25 83 VAL A N 1
ATOM 610 C CA . VAL A 1 83 ? -1.303 -7.68 -2.373 1 98.25 83 VAL A CA 1
ATOM 611 C C . VAL A 1 83 ? -0.22 -6.867 -1.67 1 98.25 83 VAL A C 1
ATOM 613 O O . VAL A 1 83 ? -0.418 -5.688 -1.371 1 98.25 83 VAL A O 1
ATOM 616 N N . CYS A 1 84 ? 0.877 -7.453 -1.322 1 98.56 84 CYS A N 1
ATOM 617 C CA . CYS A 1 84 ? 2.074 -6.828 -0.772 1 98.56 84 CYS A CA 1
ATOM 618 C C . CYS A 1 84 ? 3.281 -7.074 -1.67 1 98.56 84 CYS A C 1
ATOM 620 O O . CYS A 1 84 ? 3.508 -8.203 -2.113 1 98.56 84 CYS A O 1
ATOM 622 N N . VAL A 1 85 ? 4.027 -6.039 -1.937 1 98.81 85 VAL A N 1
ATOM 623 C CA . VAL A 1 85 ? 5.121 -6.156 -2.896 1 98.81 85 VAL A CA 1
ATOM 624 C C . VAL A 1 85 ? 6.375 -5.488 -2.336 1 98.81 85 VAL A C 1
ATOM 626 O O . VAL A 1 85 ? 6.301 -4.402 -1.76 1 98.81 85 VAL A O 1
ATOM 629 N N . GLU A 1 86 ? 7.484 -6.078 -2.406 1 98.56 86 GLU A N 1
ATOM 630 C CA . GLU A 1 86 ? 8.82 -5.516 -2.229 1 98.56 86 GLU A CA 1
ATOM 631 C C . GLU A 1 86 ? 9.789 -6.055 -3.277 1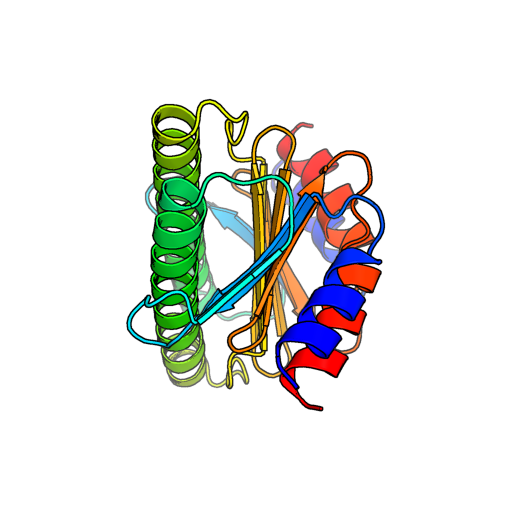 98.56 86 GLU A C 1
ATOM 633 O O . GLU A 1 86 ? 9.805 -7.254 -3.559 1 98.56 86 GLU A O 1
ATOM 638 N N . GLY A 1 87 ? 10.578 -5.152 -3.826 1 97.25 87 GLY A N 1
ATOM 639 C CA . GLY A 1 87 ? 11.383 -5.559 -4.965 1 97.25 87 GLY A CA 1
ATOM 640 C C . GLY A 1 87 ? 10.562 -6.105 -6.117 1 97.25 87 GLY A C 1
ATOM 641 O O . GLY A 1 87 ? 9.594 -5.477 -6.547 1 97.25 87 GLY A O 1
ATOM 642 N N . ASN A 1 88 ? 10.969 -7.277 -6.598 1 98 88 ASN A N 1
ATOM 643 C CA . ASN A 1 88 ? 10.273 -7.887 -7.727 1 98 88 ASN A CA 1
ATOM 644 C C . ASN A 1 88 ? 9.352 -9.016 -7.277 1 98 88 ASN A C 1
ATOM 646 O O . ASN A 1 88 ? 8.953 -9.852 -8.086 1 98 88 ASN A O 1
ATOM 650 N N . TYR A 1 89 ? 9.055 -9.016 -5.988 1 98.56 89 TYR A N 1
ATOM 651 C CA . TYR A 1 89 ? 8.25 -10.102 -5.449 1 98.56 89 TYR A CA 1
ATOM 652 C C . TYR A 1 89 ? 6.953 -9.578 -4.852 1 98.56 89 TYR A C 1
ATOM 654 O O . TYR A 1 89 ? 6.941 -8.523 -4.207 1 98.56 89 TYR A O 1
ATOM 662 N N . GLY A 1 90 ? 5.93 -10.32 -5.086 1 98.38 90 GLY A N 1
ATOM 663 C CA . GLY A 1 90 ? 4.637 -10.008 -4.496 1 98.38 90 GLY A CA 1
ATOM 664 C C . GLY A 1 90 ? 3.939 -11.227 -3.924 1 98.38 90 GLY A C 1
ATOM 665 O O . GLY A 1 90 ? 4.156 -12.352 -4.387 1 98.38 90 GLY A O 1
ATOM 666 N N . VAL A 1 91 ? 3.105 -10.992 -2.9 1 98.25 91 VAL A N 1
ATOM 667 C CA . VAL A 1 91 ? 2.266 -12.031 -2.324 1 98.25 91 VAL A CA 1
ATOM 668 C C . VAL A 1 91 ? 0.838 -11.516 -2.158 1 98.25 91 VAL A C 1
ATOM 670 O O . VAL A 1 91 ? 0.629 -10.391 -1.695 1 98.25 91 VAL A O 1
ATOM 67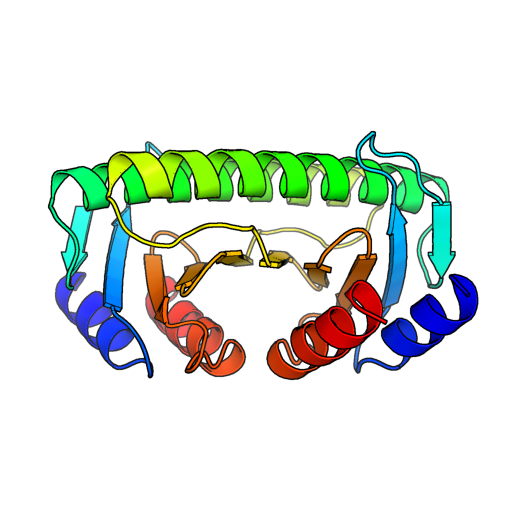3 N N . PHE A 1 92 ? -0.089 -12.25 -2.648 1 97.81 92 PHE A N 1
ATOM 674 C CA . PHE A 1 92 ? -1.517 -12.016 -2.463 1 97.81 92 PHE A CA 1
ATOM 675 C C . PHE A 1 92 ? -2.045 -12.812 -1.273 1 97.81 92 PHE A C 1
ATOM 677 O O . PHE A 1 92 ? -1.798 -14.016 -1.164 1 97.81 92 PHE A O 1
ATOM 684 N N . VAL A 1 93 ? -2.766 -12.141 -0.401 1 97.5 93 VAL A N 1
ATOM 685 C CA . VAL A 1 93 ? -3.252 -12.781 0.815 1 97.5 93 VAL A CA 1
ATOM 686 C C . VAL A 1 93 ? -4.746 -12.516 0.977 1 97.5 93 VAL A C 1
ATOM 688 O O . VAL A 1 93 ? -5.266 -11.516 0.479 1 97.5 93 VAL A O 1
ATOM 691 N N . GLN A 1 94 ? -5.453 -13.414 1.667 1 97.06 94 GLN A N 1
ATOM 692 C CA . GLN A 1 94 ? -6.805 -13.133 2.135 1 97.06 94 GLN A CA 1
ATOM 693 C C . GLN A 1 94 ? -6.797 -12.039 3.203 1 97.06 94 GLN A C 1
ATOM 695 O O . GLN A 1 94 ? -6.109 -12.164 4.219 1 97.06 94 GLN A O 1
ATOM 700 N N . LEU A 1 95 ? -7.566 -11.086 2.941 1 95.81 95 LEU A N 1
ATOM 701 C CA . LEU A 1 95 ? -7.535 -9.914 3.805 1 95.81 95 LEU A CA 1
ATOM 702 C C . LEU A 1 95 ? -7.953 -10.273 5.227 1 95.81 95 LEU A C 1
ATOM 704 O O . LEU A 1 95 ? -7.395 -9.75 6.195 1 95.81 95 LEU A O 1
ATOM 708 N N . SER A 1 96 ? -8.891 -11.148 5.426 1 94.12 96 SER A N 1
ATOM 709 C CA . SER A 1 96 ? -9.414 -11.531 6.73 1 94.12 96 SER A CA 1
ATOM 710 C C . SER A 1 96 ? -8.344 -12.18 7.594 1 94.12 96 SER A C 1
ATOM 712 O O . SER A 1 96 ? -8.469 -12.234 8.82 1 94.12 96 SER A O 1
ATOM 714 N N . ASN A 1 97 ? -7.227 -12.602 6.984 1 90.94 97 ASN A N 1
ATOM 715 C CA . ASN A 1 97 ? -6.148 -13.305 7.676 1 90.94 97 ASN A CA 1
ATOM 716 C C . ASN A 1 97 ? -4.816 -12.57 7.523 1 90.94 97 ASN A C 1
ATOM 718 O O . ASN A 1 97 ? -3.76 -13.133 7.824 1 90.94 97 ASN A O 1
ATOM 722 N N . ALA A 1 98 ? -4.973 -11.43 7.062 1 91.69 98 ALA A N 1
ATOM 723 C CA . ALA A 1 98 ? -3.727 -10.766 6.68 1 91.69 98 ALA A CA 1
ATOM 724 C C . ALA A 1 98 ? -2.988 -10.242 7.906 1 91.69 98 ALA A C 1
ATOM 726 O O . ALA A 1 98 ? -3.592 -9.625 8.789 1 91.69 98 ALA A O 1
ATOM 727 N N . ASP A 1 99 ? -1.783 -10.578 8.047 1 95.94 99 ASP A N 1
ATOM 728 C CA . ASP A 1 99 ? -0.791 -9.945 8.914 1 95.94 99 ASP A CA 1
ATOM 729 C C . ASP A 1 99 ? 0.237 -9.164 8.102 1 95.94 99 ASP A C 1
ATOM 731 O O . ASP A 1 99 ? 1.224 -9.734 7.629 1 95.94 99 ASP A O 1
ATOM 735 N N . PHE A 1 100 ? 0.035 -7.898 8.023 1 96.06 100 PHE A N 1
ATOM 736 C CA . PHE A 1 100 ? 0.838 -7.078 7.125 1 96.06 100 PHE A CA 1
ATOM 737 C C . PHE A 1 100 ? 2.271 -6.965 7.633 1 96.06 100 PHE A C 1
ATOM 739 O O . PHE A 1 100 ? 3.213 -6.91 6.836 1 96.06 100 PHE A O 1
ATOM 746 N N . ASN A 1 101 ? 2.422 -6.914 8.961 1 96.31 101 ASN A N 1
ATOM 747 C CA . ASN A 1 101 ? 3.773 -6.895 9.508 1 96.31 101 ASN A CA 1
ATOM 748 C C . ASN A 1 101 ? 4.551 -8.148 9.125 1 96.31 101 ASN A C 1
ATOM 750 O O . ASN A 1 101 ? 5.715 -8.062 8.727 1 96.31 101 ASN A O 1
ATOM 754 N N . GLU A 1 102 ? 3.869 -9.25 9.203 1 96.62 102 GLU A N 1
ATOM 755 C CA . GLU A 1 102 ? 4.516 -10.5 8.805 1 96.62 102 GLU A CA 1
ATOM 756 C C . GLU A 1 102 ? 4.805 -10.516 7.305 1 96.62 102 GLU A C 1
ATOM 758 O O . GLU A 1 102 ? 5.887 -10.938 6.883 1 96.62 102 GLU A O 1
ATOM 763 N N . ALA A 1 103 ? 3.844 -10.125 6.484 1 97.12 103 ALA A N 1
ATOM 764 C CA . ALA A 1 103 ? 4.004 -10.125 5.035 1 97.12 103 ALA A CA 1
ATOM 765 C C . ALA A 1 103 ? 5.215 -9.297 4.617 1 97.12 103 ALA A C 1
ATOM 767 O O . ALA A 1 103 ? 6.047 -9.758 3.83 1 97.12 103 ALA A O 1
ATOM 768 N N . PHE A 1 104 ? 5.375 -8.109 5.227 1 96.31 104 PHE A N 1
ATOM 769 C CA . PHE A 1 104 ? 6.469 -7.227 4.84 1 96.31 104 PHE A CA 1
ATOM 770 C C . PHE A 1 104 ? 7.801 -7.75 5.371 1 96.31 104 PHE A C 1
ATOM 772 O O . PHE A 1 104 ? 8.836 -7.586 4.723 1 96.31 104 PHE A O 1
ATOM 779 N N . LYS A 1 105 ? 7.746 -8.328 6.527 1 96.56 105 LYS A N 1
ATOM 780 C CA . LYS A 1 105 ? 8.961 -8.938 7.062 1 96.56 105 LYS A CA 1
ATOM 781 C C . LYS A 1 105 ? 9.484 -10.031 6.133 1 96.56 105 LYS A C 1
ATOM 783 O O . LYS A 1 105 ? 10.664 -10.039 5.773 1 96.56 105 LYS A O 1
ATOM 788 N N . VAL A 1 106 ? 8.617 -10.914 5.758 1 97.81 106 VAL A N 1
ATOM 789 C CA . VAL A 1 106 ? 9.008 -12.047 4.918 1 97.81 106 VAL A CA 1
ATOM 790 C C . VAL A 1 106 ? 9.398 -11.539 3.529 1 97.81 106 VAL A C 1
ATOM 792 O O . VAL A 1 106 ? 10.398 -12 2.959 1 97.81 106 VAL A O 1
ATOM 795 N N . LEU A 1 107 ? 8.68 -10.562 3 1 97.94 107 LEU A N 1
ATOM 796 C CA . LEU A 1 107 ? 9.008 -9.992 1.698 1 97.94 107 LEU A CA 1
ATOM 797 C C . LEU A 1 107 ? 10.391 -9.352 1.722 1 97.94 107 LEU A C 1
ATOM 799 O O . LEU A 1 107 ? 11.148 -9.469 0.759 1 97.94 107 LEU A O 1
ATOM 803 N N . HIS A 1 108 ? 10.641 -8.672 2.795 1 97.19 108 HIS A N 1
ATOM 804 C CA . HIS A 1 108 ? 11.938 -8.016 2.924 1 97.19 108 HIS A CA 1
ATOM 805 C C . HIS A 1 108 ? 13.07 -9.039 2.885 1 97.19 108 HIS A C 1
ATOM 807 O O . HIS A 1 108 ? 14.086 -8.82 2.211 1 97.19 108 HIS A O 1
ATOM 813 N N . GLU A 1 109 ? 12.891 -10.141 3.559 1 96.31 109 GLU A N 1
ATOM 814 C CA . GLU A 1 109 ? 13.875 -11.219 3.551 1 96.31 109 GLU A CA 1
ATOM 815 C C . GLU A 1 109 ? 14.047 -11.797 2.15 1 96.31 109 GLU A C 1
ATOM 817 O O . GLU A 1 109 ? 15.172 -12.039 1.703 1 96.31 109 GLU A O 1
ATOM 822 N N . VAL A 1 110 ? 12.969 -11.969 1.45 1 96.44 110 VAL A N 1
ATOM 823 C CA . VAL A 1 110 ? 12.953 -12.594 0.133 1 96.44 110 VAL A CA 1
ATOM 824 C C . VAL A 1 110 ? 13.57 -11.656 -0.897 1 96.44 110 VAL A C 1
ATOM 826 O O . VAL A 1 110 ? 14.32 -12.086 -1.778 1 96.44 110 VAL A O 1
ATOM 829 N N . ALA A 1 111 ? 13.305 -10.391 -0.79 1 95.25 111 ALA A N 1
ATOM 830 C CA . ALA A 1 111 ? 13.734 -9.406 -1.78 1 95.25 111 ALA A CA 1
ATOM 831 C C . ALA A 1 111 ? 15.227 -9.102 -1.636 1 95.25 111 ALA A C 1
ATOM 833 O O . ALA A 1 111 ? 15.852 -8.57 -2.561 1 95.25 111 ALA A O 1
ATOM 834 N N . HIS A 1 112 ? 15.766 -9.328 -0.5 1 90.62 112 HIS A N 1
ATOM 835 C CA . HIS A 1 112 ? 17.156 -8.961 -0.269 1 90.62 112 HIS A CA 1
ATOM 836 C C . HIS A 1 112 ? 18.016 -10.195 -0.047 1 90.62 112 HIS A C 1
ATOM 838 O O . HIS A 1 112 ? 19.234 -10.078 0.15 1 90.62 112 HIS A O 1
ATOM 844 N N . LYS A 1 113 ? 17.484 -11.445 0.043 1 80.56 113 LYS A N 1
ATOM 845 C CA . LYS A 1 113 ? 18.297 -12.664 0.069 1 80.56 113 LYS A CA 1
ATOM 846 C C . LYS A 1 113 ? 18.703 -13.086 -1.342 1 80.56 113 LYS A C 1
ATOM 848 O O . LYS A 1 113 ? 17.953 -12.867 -2.297 1 80.56 113 LYS A O 1
ATOM 853 N N . MET B 1 1 ? -15 17.359 13.602 1 78.25 1 MET B N 1
ATOM 854 C CA . MET B 1 1 ? -15.109 15.977 13.133 1 78.25 1 MET B CA 1
ATOM 855 C C . MET B 1 1 ? -13.828 15.547 12.438 1 78.25 1 MET B C 1
ATOM 857 O O . MET B 1 1 ? -13.102 14.68 12.938 1 78.25 1 MET B O 1
ATOM 861 N N . THR B 1 2 ? -13.266 16.328 11.547 1 86.44 2 THR B N 1
ATOM 862 C CA . THR B 1 2 ? -12.023 16.031 10.836 1 86.44 2 THR B CA 1
ATOM 863 C C . THR B 1 2 ? -10.82 16.156 11.773 1 86.44 2 THR B C 1
ATOM 865 O O . THR B 1 2 ? -9.961 15.281 11.805 1 86.44 2 THR B O 1
ATOM 868 N N . HIS B 1 3 ? -10.836 17.094 12.625 1 92.25 3 HIS B N 1
ATOM 869 C CA . HIS B 1 3 ? -9.695 17.328 13.508 1 92.25 3 HIS B CA 1
ATOM 870 C C . HIS B 1 3 ? -9.547 16.203 14.531 1 92.25 3 HIS B C 1
ATOM 872 O O . HIS B 1 3 ? -8.43 15.789 14.844 1 92.25 3 HIS B O 1
ATOM 878 N N . GLU B 1 4 ? -10.648 15.758 15.039 1 94.69 4 GLU B N 1
ATOM 879 C CA . GLU B 1 4 ? -10.602 14.648 15.984 1 94.69 4 GLU B CA 1
ATOM 880 C C . GLU B 1 4 ? -10.078 13.375 15.32 1 94.69 4 GLU B C 1
ATOM 882 O O . GLU B 1 4 ? -9.328 12.617 15.93 1 94.69 4 GLU B O 1
ATOM 887 N N . LYS B 1 5 ? -10.508 13.164 14.125 1 97.31 5 LYS B N 1
ATOM 888 C CA . LYS B 1 5 ? -10.055 12.016 13.352 1 97.31 5 LYS B CA 1
ATOM 889 C C . LYS B 1 5 ? -8.547 12.086 13.102 1 97.31 5 LYS B C 1
ATOM 891 O O . LYS B 1 5 ? -7.844 11.086 13.227 1 97.31 5 LYS B O 1
ATOM 896 N N . LEU B 1 6 ? -8.078 13.281 12.82 1 97.88 6 LEU B N 1
ATOM 897 C CA . LEU B 1 6 ? -6.652 13.461 12.562 1 97.88 6 LEU B CA 1
ATOM 898 C C . LEU B 1 6 ? -5.844 13.297 13.844 1 97.88 6 LEU B C 1
ATOM 900 O O . LEU B 1 6 ? -4.73 12.773 13.82 1 97.88 6 LEU B O 1
ATOM 904 N N . GLU B 1 7 ? -6.418 13.766 14.953 1 97.56 7 GLU B N 1
ATOM 905 C CA . GLU B 1 7 ? -5.754 13.562 16.234 1 97.56 7 GLU B CA 1
ATOM 906 C C . GLU B 1 7 ? -5.621 12.07 16.562 1 97.56 7 GLU B C 1
ATOM 908 O O . GLU B 1 7 ? -4.602 11.641 17.094 1 97.56 7 GLU B O 1
ATOM 913 N N . THR B 1 8 ? -6.645 11.352 16.266 1 97.88 8 THR B N 1
ATOM 914 C CA . THR B 1 8 ? -6.617 9.906 16.469 1 97.88 8 THR B CA 1
ATOM 915 C C . THR B 1 8 ? -5.508 9.266 15.641 1 97.88 8 THR B C 1
ATOM 917 O O . THR B 1 8 ? -4.777 8.406 16.125 1 97.88 8 THR B O 1
ATOM 920 N N . LEU B 1 9 ? -5.324 9.68 14.383 1 98.19 9 LEU B N 1
ATOM 921 C CA . LEU B 1 9 ? -4.281 9.156 13.508 1 98.19 9 LEU B CA 1
ATOM 922 C C . LEU B 1 9 ? -2.898 9.523 14.023 1 98.19 9 LEU B C 1
ATOM 924 O O . LEU B 1 9 ? -1.962 8.727 13.938 1 98.19 9 LEU B O 1
ATOM 928 N N . MET B 1 10 ? -2.779 10.688 14.641 1 97.81 10 MET B N 1
ATOM 929 C CA . MET B 1 10 ? -1.487 11.18 15.109 1 97.81 10 MET B CA 1
ATOM 930 C C . MET B 1 10 ? -1.044 10.422 16.359 1 97.81 10 MET B C 1
ATOM 932 O O . MET B 1 10 ? 0.112 10.523 16.781 1 97.81 10 MET B O 1
ATOM 936 N N . LYS B 1 11 ? -1.933 9.602 16.938 1 97.12 11 LYS B N 1
ATOM 937 C CA . LYS B 1 11 ? -1.591 8.805 18.109 1 97.12 11 LYS B CA 1
ATOM 938 C C . LYS B 1 11 ? -0.915 7.492 17.719 1 97.12 11 LYS B C 1
ATOM 940 O O . LYS B 1 11 ? -0.33 6.809 18.547 1 97.12 11 LYS B O 1
ATOM 945 N N . ILE B 1 12 ? -0.987 7.199 16.422 1 97 12 ILE B N 1
ATOM 946 C CA . ILE B 1 12 ? -0.287 6.016 15.945 1 97 12 ILE B CA 1
ATOM 947 C C . ILE B 1 12 ? 1.214 6.168 16.172 1 97 12 ILE B C 1
ATOM 949 O O . ILE B 1 12 ? 1.78 7.234 15.93 1 97 12 ILE B O 1
ATOM 953 N N . LYS B 1 13 ? 1.757 5.082 16.625 1 93.88 13 LYS B N 1
ATOM 954 C CA . LYS B 1 13 ? 3.193 5.109 16.875 1 93.88 13 LYS B CA 1
ATOM 955 C C . LYS B 1 13 ? 3.971 5.453 15.609 1 93.88 13 LYS B C 1
ATOM 957 O O . LYS B 1 13 ? 3.785 4.812 14.57 1 93.88 13 LYS B O 1
ATOM 962 N N . GLY B 1 14 ? 4.848 6.535 15.742 1 94.44 14 GLY B N 1
ATOM 963 C CA . GLY B 1 14 ? 5.699 6.906 14.625 1 94.44 14 GLY B CA 1
ATOM 964 C C . GLY B 1 14 ? 5.031 7.867 13.656 1 94.44 14 GLY B C 1
ATOM 965 O O . GLY B 1 14 ? 5.641 8.289 12.672 1 94.44 14 GLY B O 1
ATOM 966 N N . ALA B 1 15 ? 3.822 8.273 13.953 1 97.12 15 ALA B N 1
ATOM 967 C CA . ALA B 1 15 ? 3.113 9.188 13.055 1 97.12 15 ALA B CA 1
ATOM 968 C C . ALA B 1 15 ? 3.812 10.547 12.992 1 97.12 15 ALA B C 1
ATOM 970 O O . ALA B 1 15 ? 4.148 11.125 14.031 1 97.12 15 ALA B O 1
ATOM 971 N N . VAL B 1 16 ? 4.004 11.016 11.789 1 96.06 16 VAL B N 1
ATOM 972 C CA . VAL B 1 16 ? 4.664 12.305 11.641 1 96.06 16 VAL B CA 1
ATOM 973 C C . VAL B 1 16 ? 3.709 13.305 10.992 1 96.06 16 VAL B C 1
ATOM 975 O O . VAL B 1 16 ? 3.893 14.516 11.117 1 96.06 16 VAL B O 1
ATOM 978 N N . ALA B 1 17 ? 2.703 12.789 10.281 1 97 17 ALA B N 1
ATOM 979 C CA . ALA B 1 17 ? 1.672 13.641 9.695 1 97 17 ALA B CA 1
ATOM 980 C C . ALA B 1 17 ? 0.412 12.844 9.383 1 97 17 ALA B C 1
ATOM 982 O O . ALA B 1 17 ? 0.477 11.633 9.156 1 97 17 ALA B O 1
ATOM 983 N N . ALA B 1 18 ? -0.671 13.469 9.391 1 98.19 18 ALA B N 1
ATOM 984 C CA . ALA B 1 18 ? -1.96 12.906 9 1 98.19 18 ALA B CA 1
ATOM 985 C C . ALA B 1 18 ? -2.801 13.93 8.242 1 98.19 18 ALA B C 1
ATOM 987 O O . ALA B 1 18 ? -2.676 15.133 8.469 1 98.19 18 ALA B O 1
ATOM 988 N N . GLY B 1 19 ? -3.641 13.43 7.348 1 98.19 19 GLY B N 1
ATOM 989 C CA . GLY B 1 19 ? -4.438 14.375 6.586 1 98.19 19 GLY B CA 1
ATOM 990 C C . GLY B 1 19 ? -5.695 13.766 6 1 98.19 19 GLY B C 1
ATOM 991 O O . GLY B 1 19 ? -5.836 12.539 5.965 1 98.19 19 GLY B O 1
ATOM 992 N N . GLU B 1 20 ? -6.566 14.648 5.668 1 98.56 20 GLU B N 1
ATOM 993 C CA . GLU B 1 20 ? -7.758 14.352 4.875 1 98.56 20 GLU B CA 1
ATOM 994 C C . GLU B 1 20 ? -7.703 15.047 3.518 1 98.56 20 GLU B C 1
ATOM 996 O O . GLU B 1 20 ? -7.305 16.219 3.424 1 98.56 20 GLU B O 1
ATOM 1001 N N . PHE B 1 21 ? -8.031 14.305 2.557 1 98.62 21 PHE B N 1
ATOM 1002 C CA . PHE B 1 21 ? -8.023 14.859 1.208 1 98.62 21 PHE B CA 1
ATOM 1003 C C . PHE B 1 21 ? -9.312 14.516 0.472 1 98.62 21 PHE B C 1
ATOM 1005 O O . PHE B 1 21 ? -10.047 13.617 0.876 1 98.62 21 PHE B O 1
ATOM 1012 N N . LYS B 1 22 ? -9.617 15.328 -0.591 1 98.44 22 LYS B N 1
ATOM 1013 C CA . LYS B 1 22 ? -10.734 15.039 -1.489 1 98.44 22 LYS B CA 1
ATOM 1014 C C . LYS B 1 22 ? -10.273 14.219 -2.689 1 98.44 22 LYS B C 1
ATOM 1016 O O . LYS B 1 22 ? -9.078 14.133 -2.969 1 98.44 22 LYS B O 1
ATOM 1021 N N . GLU B 1 23 ? -11.211 13.609 -3.369 1 97.38 23 GLU B N 1
ATOM 1022 C CA . GLU B 1 23 ? -10.906 12.758 -4.52 1 97.38 23 GLU B CA 1
ATOM 1023 C C . GLU B 1 23 ? -10.172 13.539 -5.602 1 97.38 23 GLU B C 1
ATOM 1025 O O . GLU B 1 23 ? -9.414 12.961 -6.387 1 97.38 23 GLU B O 1
ATOM 1030 N N . ASN B 1 24 ? -10.328 14.891 -5.617 1 97.56 24 ASN B N 1
ATOM 1031 C CA . ASN B 1 24 ? -9.672 15.695 -6.645 1 97.56 24 ASN B CA 1
ATOM 1032 C C . ASN B 1 24 ? -8.273 16.125 -6.207 1 97.56 24 ASN B C 1
ATOM 1034 O O . ASN B 1 24 ? -7.641 16.953 -6.875 1 97.56 24 ASN B O 1
ATOM 1038 N N . GLY B 1 25 ? -7.875 15.719 -5.07 1 97.88 25 GLY B N 1
ATOM 1039 C CA . GLY B 1 25 ? -6.516 15.977 -4.621 1 97.88 25 GLY B CA 1
ATOM 1040 C C . GLY B 1 25 ? -6.41 17.156 -3.682 1 97.88 25 GLY B C 1
ATOM 1041 O O . GLY B 1 25 ? -5.328 17.469 -3.178 1 97.88 25 GLY B O 1
ATOM 1042 N N . GLU B 1 26 ? -7.543 17.859 -3.43 1 98.12 26 GLU B N 1
ATOM 1043 C CA . GLU B 1 26 ? -7.539 19 -2.508 1 98.12 26 GLU B CA 1
ATOM 1044 C C . GLU B 1 26 ? -7.297 18.531 -1.072 1 98.12 26 GLU B C 1
ATOM 1046 O O . GLU B 1 26 ? -7.91 17.578 -0.608 1 98.12 26 GLU B O 1
ATOM 1051 N N . LEU B 1 27 ? -6.395 19.25 -0.379 1 98.12 27 LEU B N 1
ATOM 1052 C CA . LEU B 1 27 ? -6.16 19.031 1.043 1 98.12 27 LEU B CA 1
ATOM 1053 C C . LEU B 1 27 ? -7.266 19.656 1.883 1 98.12 27 LEU B C 1
ATOM 1055 O O . LEU B 1 27 ? -7.496 20.859 1.805 1 98.12 27 LEU B O 1
ATOM 1059 N N . VAL B 1 28 ? -7.977 18.891 2.646 1 98.06 28 VAL B N 1
ATOM 1060 C CA . VAL B 1 28 ? -9.039 19.391 3.51 1 98.06 28 VAL B CA 1
ATOM 1061 C C . VAL B 1 28 ? -8.453 19.891 4.824 1 98.06 28 VAL B C 1
ATOM 1063 O O . VAL B 1 28 ? -8.758 21 5.262 1 98.06 28 VAL B O 1
ATOM 1066 N N . ALA B 1 29 ? -7.621 19.062 5.453 1 97.81 29 ALA B N 1
ATOM 1067 C CA . ALA B 1 29 ? -6.949 19.359 6.715 1 97.81 29 ALA B CA 1
ATOM 1068 C C . ALA B 1 29 ? -5.77 18.422 6.941 1 97.81 29 ALA B C 1
ATOM 1070 O O . ALA B 1 29 ? -5.703 17.344 6.348 1 97.81 29 ALA B O 1
ATOM 1071 N N . TYR B 1 30 ? -4.867 18.891 7.688 1 97.06 30 TYR B N 1
ATOM 1072 C CA . TYR B 1 30 ? -3.76 18.016 8.047 1 97.06 30 TYR B CA 1
ATOM 1073 C C . TYR B 1 30 ? -3.162 18.406 9.391 1 97.06 30 TYR B C 1
ATOM 1075 O O . TYR B 1 30 ? -3.389 19.516 9.875 1 97.06 30 TYR B O 1
ATOM 1083 N N . LYS B 1 31 ? -2.471 17.5 9.969 1 97.06 31 LYS B N 1
ATOM 1084 C CA . LYS B 1 31 ? -1.704 17.656 11.203 1 97.06 31 LYS B CA 1
ATOM 1085 C C . LYS B 1 31 ? -0.325 17.016 11.078 1 97.06 31 LYS B C 1
ATOM 1087 O O . LYS B 1 31 ? -0.174 15.969 10.438 1 97.06 31 LYS B O 1
ATOM 1092 N N . GLY B 1 32 ? 0.687 17.672 11.773 1 94.62 32 GLY B N 1
ATOM 1093 C CA . GLY B 1 32 ? 2 17.047 11.812 1 94.62 32 GLY B CA 1
ATOM 1094 C C . GLY B 1 32 ? 3.111 17.953 11.336 1 94.62 32 GLY B C 1
ATOM 1095 O O . GLY B 1 32 ? 2.941 19.172 11.305 1 94.62 32 GLY B O 1
ATOM 1096 N N . GLN B 1 33 ? 4.238 17.312 11.062 1 88.31 33 GLN B N 1
ATOM 1097 C CA . GLN B 1 33 ? 5.473 18.031 10.773 1 88.31 33 GLN B CA 1
ATOM 1098 C C . GLN B 1 33 ? 5.711 18.141 9.273 1 88.31 33 GLN B C 1
ATOM 1100 O O . GLN B 1 33 ? 6.715 17.625 8.766 1 88.31 33 GLN B O 1
ATOM 1105 N N . MET B 1 34 ? 4.777 18.641 8.516 1 87.94 34 MET B N 1
ATOM 1106 C CA . MET B 1 34 ? 4.953 18.812 7.082 1 87.94 34 MET B CA 1
ATOM 1107 C C . MET B 1 34 ? 4.598 20.25 6.668 1 87.94 34 MET B C 1
ATOM 1109 O O . MET B 1 34 ? 3.58 20.781 7.105 1 87.94 34 MET B O 1
ATOM 1113 N N . PRO B 1 35 ? 5.48 20.844 5.895 1 89.94 35 PRO B N 1
ATOM 1114 C CA . PRO B 1 35 ? 5.09 22.156 5.359 1 89.94 35 PRO B CA 1
ATOM 1115 C C . PRO B 1 35 ? 3.795 22.094 4.551 1 89.94 35 PRO B C 1
ATOM 1117 O O . PRO B 1 35 ? 3.482 21.062 3.953 1 89.94 35 PRO B O 1
ATOM 1120 N N . GLU B 1 36 ? 3.143 23.203 4.488 1 92.44 36 GLU B N 1
ATOM 1121 C CA . GLU B 1 36 ? 1.83 23.25 3.852 1 92.44 36 GLU B CA 1
ATOM 1122 C C . GLU B 1 36 ? 1.908 22.844 2.387 1 92.44 36 GLU B C 1
ATOM 1124 O O . GLU B 1 36 ? 1.053 22.094 1.901 1 92.44 36 GLU B O 1
ATOM 1129 N N . ASP B 1 37 ? 2.92 23.312 1.714 1 93.06 37 ASP B N 1
ATOM 1130 C CA . ASP B 1 37 ? 3.062 22.969 0.302 1 93.06 37 ASP B CA 1
ATOM 1131 C C . ASP B 1 37 ? 3.295 21.469 0.123 1 93.06 37 ASP B C 1
ATOM 1133 O O . ASP B 1 37 ? 2.773 20.875 -0.816 1 93.06 37 ASP B O 1
ATOM 1137 N N . ALA B 1 38 ? 4.008 20.906 0.99 1 94 38 ALA B N 1
ATOM 1138 C CA . ALA B 1 38 ? 4.262 19.469 0.958 1 94 38 ALA B CA 1
ATOM 1139 C C . ALA B 1 38 ? 2.988 18.672 1.268 1 94 38 ALA B C 1
ATOM 1141 O O . ALA B 1 38 ? 2.727 17.641 0.654 1 94 38 ALA B O 1
ATOM 1142 N N . ALA B 1 39 ? 2.256 19.203 2.193 1 96.31 39 ALA B N 1
ATOM 1143 C CA . ALA B 1 39 ? 0.998 18.562 2.557 1 96.31 39 ALA B CA 1
ATOM 1144 C C . ALA B 1 39 ? 0.016 18.578 1.389 1 96.31 39 ALA B C 1
ATOM 1146 O O . ALA B 1 39 ? -0.675 17.594 1.139 1 96.31 39 ALA B O 1
ATOM 1147 N N . LYS B 1 40 ? -0.008 19.672 0.702 1 96.69 40 LYS B N 1
ATOM 1148 C CA . LYS B 1 40 ? -0.878 19.781 -0.465 1 96.69 40 LYS B CA 1
ATOM 1149 C C . LYS B 1 40 ? -0.46 18.812 -1.561 1 96.69 40 LYS B C 1
ATOM 1151 O O . LYS B 1 40 ? -1.309 18.172 -2.188 1 96.69 40 LYS B O 1
ATOM 1156 N N . MET B 1 41 ? 0.809 18.688 -1.729 1 95.38 41 MET B N 1
ATOM 1157 C CA . MET B 1 41 ? 1.312 17.734 -2.717 1 95.38 41 MET B CA 1
ATOM 1158 C C . MET B 1 41 ? 1.005 16.297 -2.301 1 95.38 41 MET B C 1
ATOM 1160 O O . MET B 1 41 ? 0.62 15.477 -3.133 1 95.38 41 MET B O 1
ATOM 1164 N N . ALA B 1 42 ? 1.195 16.047 -1.026 1 96.75 42 ALA B N 1
ATOM 1165 C CA . ALA B 1 42 ? 0.883 14.711 -0.507 1 96.75 42 ALA B CA 1
ATOM 1166 C C . ALA B 1 42 ? -0.585 14.367 -0.734 1 96.75 42 ALA B C 1
ATOM 1168 O O . ALA B 1 42 ? -0.914 13.227 -1.083 1 96.75 42 ALA B O 1
ATOM 1169 N N . ALA B 1 43 ? -1.438 15.32 -0.563 1 97.88 43 ALA B N 1
ATOM 1170 C CA . ALA B 1 43 ? -2.865 15.117 -0.792 1 97.88 43 ALA B CA 1
ATOM 1171 C C . ALA B 1 43 ? -3.137 14.734 -2.242 1 97.88 43 ALA B C 1
ATOM 1173 O O . ALA B 1 43 ? -3.902 13.805 -2.512 1 97.88 43 ALA B O 1
ATOM 1174 N N . MET B 1 44 ? -2.482 15.43 -3.152 1 97 44 MET B N 1
ATOM 1175 C CA . MET B 1 44 ? -2.625 15.125 -4.574 1 97 44 MET B CA 1
ATOM 1176 C C . MET B 1 44 ? -2.133 13.711 -4.879 1 97 44 MET B C 1
ATOM 1178 O O . MET B 1 44 ? -2.785 12.969 -5.613 1 97 44 MET B O 1
ATOM 1182 N N . MET B 1 45 ? -1.018 13.398 -4.281 1 96.69 45 MET B N 1
ATOM 1183 C CA . MET B 1 45 ? -0.445 12.07 -4.469 1 96.69 45 MET B CA 1
ATOM 1184 C C . MET B 1 45 ? -1.379 10.992 -3.93 1 96.69 45 MET B C 1
ATOM 1186 O O . MET B 1 45 ? -1.613 9.977 -4.59 1 96.69 45 MET B O 1
ATOM 1190 N N . CYS B 1 46 ? -1.919 11.195 -2.768 1 98.12 46 CYS B N 1
ATOM 1191 C CA . CYS B 1 46 ? -2.801 10.211 -2.146 1 98.12 46 CYS B CA 1
ATOM 1192 C C . CYS B 1 46 ? -4.07 10.023 -2.965 1 98.12 46 CYS B C 1
ATOM 1194 O O . CYS B 1 46 ? -4.531 8.898 -3.158 1 98.12 46 CYS B O 1
ATOM 1196 N N . ALA B 1 47 ? -4.617 11.148 -3.486 1 98.38 47 ALA B N 1
ATOM 1197 C CA . ALA B 1 47 ? -5.805 11.062 -4.328 1 98.38 47 ALA B CA 1
ATOM 1198 C C . ALA B 1 47 ? -5.52 10.273 -5.602 1 98.38 47 ALA B C 1
ATOM 1200 O O . ALA B 1 47 ? -6.301 9.398 -5.988 1 98.38 47 ALA B O 1
ATOM 1201 N N . ALA B 1 48 ? -4.391 10.586 -6.234 1 97.06 48 ALA B N 1
ATOM 1202 C CA . ALA B 1 48 ? -4.012 9.898 -7.469 1 97.06 48 ALA B CA 1
ATOM 1203 C C . ALA B 1 48 ? -3.814 8.406 -7.234 1 97.06 48 ALA B C 1
ATOM 1205 O O . ALA B 1 48 ? -4.324 7.578 -7.988 1 97.06 48 ALA B O 1
ATOM 1206 N N . ASN B 1 49 ? -3.08 8.016 -6.203 1 98.25 49 ASN B N 1
ATOM 1207 C CA . ASN B 1 49 ? -2.846 6.613 -5.891 1 98.25 49 ASN B CA 1
ATOM 1208 C C . ASN B 1 49 ? -4.145 5.887 -5.555 1 98.25 49 ASN B C 1
ATOM 1210 O O . ASN B 1 49 ? -4.332 4.73 -5.938 1 98.25 49 ASN B O 1
ATOM 1214 N N . THR B 1 50 ? -5.02 6.543 -4.809 1 98.44 50 THR B N 1
ATOM 1215 C CA . THR B 1 50 ? -6.301 5.949 -4.438 1 98.44 50 THR B CA 1
ATOM 1216 C C . THR B 1 50 ? -7.152 5.691 -5.676 1 98.44 50 THR B C 1
ATOM 1218 O O . THR B 1 50 ? -7.746 4.617 -5.816 1 98.44 50 THR B O 1
ATOM 1221 N N . MET B 1 51 ? -7.176 6.668 -6.578 1 97.75 51 MET B N 1
ATOM 1222 C CA . MET B 1 51 ? -7.93 6.488 -7.816 1 97.75 51 MET B CA 1
ATOM 1223 C C . MET B 1 51 ? -7.363 5.34 -8.641 1 97.75 51 MET B C 1
ATOM 1225 O O . MET B 1 51 ? -8.117 4.516 -9.172 1 97.75 51 MET B O 1
ATOM 1229 N N . MET B 1 52 ? -6.082 5.273 -8.758 1 96.56 52 MET B N 1
ATOM 1230 C CA . MET B 1 52 ? -5.422 4.215 -9.523 1 96.56 52 MET B CA 1
ATOM 1231 C C . MET B 1 52 ? -5.703 2.846 -8.906 1 96.56 52 MET B C 1
ATOM 1233 O O . MET B 1 52 ? -6.055 1.903 -9.617 1 96.56 52 MET B O 1
ATOM 1237 N N . ALA B 1 53 ? -5.566 2.707 -7.617 1 97.94 53 ALA B N 1
ATOM 1238 C CA . ALA B 1 53 ? -5.84 1.449 -6.926 1 97.94 53 ALA B CA 1
ATOM 1239 C C . ALA B 1 53 ? -7.293 1.023 -7.117 1 97.94 53 ALA B C 1
ATOM 1241 O O . ALA B 1 53 ? -7.578 -0.162 -7.297 1 97.94 53 ALA B O 1
ATOM 1242 N N . LYS B 1 54 ? -8.188 1.985 -7.09 1 97.69 54 LYS B N 1
ATOM 1243 C CA . LYS B 1 54 ? -9.602 1.694 -7.301 1 97.69 54 LYS B CA 1
ATOM 1244 C C . LYS B 1 54 ? -9.852 1.146 -8.703 1 97.69 54 LYS B C 1
ATOM 1246 O O . LYS B 1 54 ? -10.508 0.118 -8.867 1 97.69 54 LYS B O 1
ATOM 1251 N N . MET B 1 55 ? -9.281 1.869 -9.656 1 96.81 55 MET B N 1
ATOM 1252 C CA . MET B 1 55 ? -9.422 1.428 -11.039 1 96.81 55 MET B CA 1
ATOM 1253 C C . MET B 1 55 ? -8.852 0.023 -11.227 1 96.81 55 MET B C 1
ATOM 1255 O O . MET B 1 55 ? -9.492 -0.836 -11.828 1 96.81 55 MET B O 1
ATOM 1259 N N . GLN B 1 56 ? -7.668 -0.265 -10.719 1 96.62 56 GLN B N 1
ATOM 1260 C CA . GLN B 1 56 ? -6.996 -1.552 -10.875 1 96.62 56 GLN B CA 1
ATOM 1261 C C . GLN B 1 56 ? -7.762 -2.66 -10.156 1 96.62 56 GLN B C 1
ATOM 1263 O O . GLN B 1 56 ? -7.906 -3.764 -10.688 1 96.62 56 GLN B O 1
ATOM 1268 N N . SER B 1 57 ? -8.281 -2.369 -8.938 1 97.12 57 SER B N 1
ATOM 1269 C CA . SER B 1 57 ? -9.016 -3.383 -8.188 1 97.12 57 SER B CA 1
ATOM 1270 C C . SER B 1 57 ? -10.305 -3.77 -8.891 1 97.12 57 SER B C 1
ATOM 1272 O O . SER B 1 57 ? -10.648 -4.953 -8.969 1 97.12 57 SER B O 1
ATOM 1274 N N . GLU B 1 58 ? -11.086 -2.771 -9.438 1 97.12 58 GLU B N 1
ATOM 1275 C CA . GLU B 1 58 ? -12.305 -3.047 -10.18 1 97.12 58 GLU B CA 1
ATOM 1276 C C . GLU B 1 58 ? -12.008 -3.84 -11.453 1 97.12 58 GLU B C 1
ATOM 1278 O O . GLU B 1 58 ? -12.695 -4.82 -11.75 1 97.12 58 GLU B O 1
ATOM 1283 N N . GLY B 1 59 ? -11.008 -3.393 -12.234 1 95 59 GLY B N 1
ATOM 1284 C CA . GLY B 1 59 ? -10.625 -4.082 -13.453 1 95 59 GLY B CA 1
ATOM 1285 C C . GLY B 1 59 ? -10.18 -5.512 -13.211 1 95 59 GLY B C 1
ATOM 1286 O O . GLY B 1 59 ? -10.594 -6.43 -13.93 1 95 59 GLY B O 1
ATOM 1287 N N . PHE B 1 60 ? -9.367 -5.664 -12.211 1 94.5 60 PHE B N 1
ATOM 1288 C CA . PHE B 1 60 ? -8.844 -6.988 -11.891 1 94.5 60 PHE B CA 1
ATOM 1289 C C . PHE B 1 60 ? -9.969 -7.918 -11.445 1 94.5 60 PHE B C 1
ATOM 1291 O O . PHE B 1 60 ? -9.945 -9.117 -11.742 1 94.5 60 PHE B O 1
ATOM 1298 N N . SER B 1 61 ? -10.906 -7.398 -10.711 1 95.25 61 SER B N 1
ATOM 1299 C CA . SER B 1 61 ? -12.07 -8.172 -10.297 1 95.25 61 SER B CA 1
ATOM 1300 C C . SER B 1 61 ? -12.844 -8.695 -11.5 1 95.25 61 SER B C 1
ATOM 1302 O O . SER B 1 61 ? -13.211 -9.875 -11.547 1 95.25 61 SER B O 1
ATOM 1304 N N . LYS B 1 62 ? -13.094 -7.836 -12.414 1 93.88 62 LYS B N 1
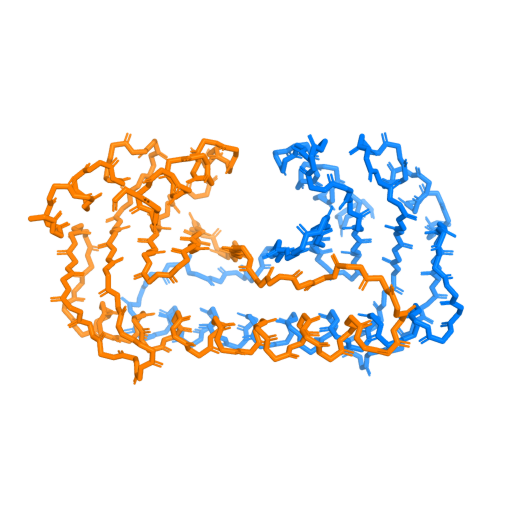ATOM 1305 C CA . LYS B 1 62 ? -13.875 -8.203 -13.594 1 93.88 62 LYS B CA 1
ATOM 1306 C C . LYS B 1 62 ? -13.117 -9.203 -14.461 1 93.88 62 LYS B C 1
ATOM 1308 O O . LYS B 1 62 ? -13.711 -10.148 -14.992 1 93.88 62 LYS B O 1
ATOM 1313 N N . MET B 1 63 ? -11.844 -9.023 -14.547 1 90.62 63 MET B N 1
ATOM 1314 C CA . MET B 1 63 ? -11.023 -9.867 -15.406 1 90.62 63 MET B CA 1
ATOM 1315 C C . MET B 1 63 ? -10.875 -11.266 -14.828 1 90.62 63 MET B C 1
ATOM 1317 O O . MET B 1 63 ? -10.828 -12.25 -15.562 1 90.62 63 MET B O 1
ATOM 1321 N N . THR B 1 64 ? -10.805 -11.422 -13.523 1 91.62 64 THR B N 1
ATOM 1322 C CA . THR B 1 64 ? -10.438 -12.695 -12.914 1 91.62 64 THR B CA 1
ATOM 1323 C C . THR B 1 64 ? -11.664 -13.391 -12.336 1 91.62 64 THR B C 1
ATOM 1325 O O . THR B 1 64 ? -11.641 -14.594 -12.07 1 91.62 64 THR B O 1
ATOM 1328 N N . GLY B 1 65 ? -12.68 -12.555 -12.016 1 92.38 65 GLY B N 1
ATOM 1329 C CA . GLY B 1 65 ? -13.836 -13.07 -11.297 1 92.38 65 GLY B CA 1
ATOM 1330 C C . GLY B 1 65 ? -13.625 -13.156 -9.797 1 92.38 65 GLY B C 1
ATOM 1331 O O . GLY B 1 65 ? -14.516 -13.586 -9.062 1 92.38 65 GLY B O 1
ATOM 1332 N N . MET B 1 66 ? -12.438 -12.789 -9.344 1 92.19 66 MET B N 1
ATOM 1333 C CA . MET B 1 66 ? -12.148 -12.75 -7.91 1 92.19 66 MET B CA 1
ATOM 1334 C C . MET B 1 66 ? -12.672 -11.453 -7.289 1 92.19 66 MET B C 1
ATOM 1336 O O . MET B 1 66 ? -12.898 -10.469 -7.996 1 92.19 66 MET B O 1
ATOM 1340 N N . LYS B 1 67 ? -12.836 -11.414 -5.973 1 95.69 67 LYS B N 1
ATOM 1341 C CA . LYS B 1 67 ? -13.422 -10.266 -5.301 1 95.69 67 LYS B CA 1
ATOM 1342 C C . LYS B 1 67 ? -12.344 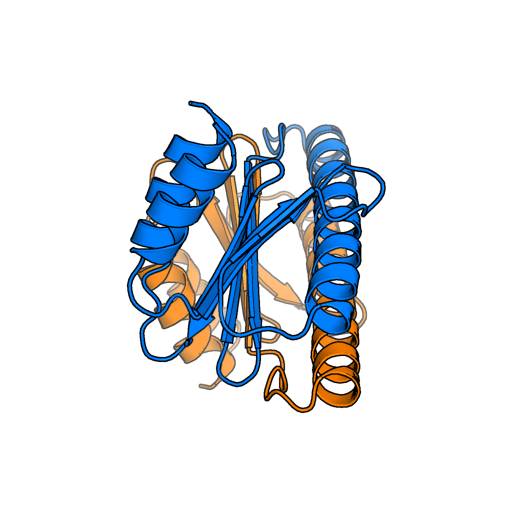-9.297 -4.816 1 95.69 67 LYS B C 1
ATOM 1344 O O . LYS B 1 67 ? -12.031 -9.258 -3.625 1 95.69 67 LYS B O 1
ATOM 1349 N N . TRP B 1 68 ? -11.883 -8.43 -5.699 1 95.81 68 TRP B N 1
ATOM 1350 C CA . TRP B 1 68 ? -10.891 -7.402 -5.418 1 95.81 68 TRP B CA 1
ATOM 1351 C C . TRP B 1 68 ? -11.539 -6.023 -5.363 1 95.81 68 TRP B C 1
ATOM 1353 O O . TRP B 1 68 ? -10.906 -5.02 -5.703 1 95.81 68 TRP B O 1
ATOM 1363 N N . SER B 1 69 ? -12.805 -5.965 -5.156 1 97.06 69 SER B N 1
ATOM 1364 C CA . SER B 1 69 ? -13.539 -4.711 -5.02 1 97.06 69 SER B CA 1
ATOM 1365 C C . SER B 1 69 ? -14.547 -4.781 -3.877 1 97.06 69 SER B C 1
ATOM 1367 O O . SER B 1 69 ? -15.102 -5.844 -3.6 1 97.06 69 SER B O 1
ATOM 1369 N N . PRO B 1 70 ? -14.742 -3.641 -3.164 1 97.38 70 PRO B N 1
ATOM 1370 C CA . PRO B 1 70 ? -14.195 -2.299 -3.373 1 97.38 70 PRO B CA 1
ATOM 1371 C C . PRO B 1 70 ? -12.789 -2.139 -2.793 1 97.38 70 PRO B C 1
ATOM 1373 O O . PRO B 1 70 ? -12.32 -3.01 -2.061 1 97.38 70 PRO B O 1
ATOM 1376 N N . LEU B 1 71 ? -12.086 -1.076 -3.188 1 98.19 71 LEU B N 1
ATOM 1377 C CA . LEU B 1 71 ? -10.82 -0.715 -2.557 1 98.19 71 LEU B CA 1
ATOM 1378 C C . LEU B 1 71 ? -11 -0.483 -1.061 1 98.19 71 LEU B C 1
ATOM 1380 O O . LEU B 1 71 ? -11.945 0.188 -0.644 1 98.19 71 LEU B O 1
ATOM 1384 N N . VAL B 1 72 ? -10.133 -1.003 -0.275 1 97.94 72 VAL B N 1
ATOM 1385 C CA . VAL B 1 72 ? -10.156 -0.791 1.168 1 97.94 72 VAL B CA 1
ATOM 1386 C C . VAL B 1 72 ? -9.102 0.248 1.557 1 97.94 72 VAL B C 1
ATOM 1388 O O . VAL B 1 72 ? -9.43 1.266 2.174 1 97.94 72 VAL B O 1
ATOM 1391 N N . GLY B 1 73 ? -7.855 0.041 1.167 1 98.31 73 GLY B N 1
ATOM 1392 C CA . GLY B 1 73 ? -6.758 0.938 1.492 1 98.31 73 GLY B CA 1
ATOM 1393 C C . GLY B 1 73 ? -5.445 0.532 0.852 1 98.31 73 GLY B C 1
ATOM 1394 O O . GLY B 1 73 ? -5.387 -0.456 0.116 1 98.31 73 GLY B O 1
ATOM 1395 N N . TRP B 1 74 ? -4.434 1.31 1.082 1 98.62 74 TRP B N 1
ATOM 1396 C CA . TRP B 1 74 ? -3.123 1.018 0.511 1 98.62 74 TRP B CA 1
ATOM 1397 C C . TRP B 1 74 ? -2.014 1.658 1.339 1 98.62 74 TRP B C 1
ATOM 1399 O O . TRP B 1 74 ? -2.283 2.484 2.213 1 98.62 74 TRP B O 1
ATOM 1409 N N . ALA B 1 75 ? -0.782 1.216 1.117 1 98.69 75 ALA B N 1
ATOM 1410 C CA . ALA B 1 75 ? 0.396 1.754 1.792 1 98.69 75 ALA B CA 1
ATOM 1411 C C . ALA B 1 75 ? 1.61 1.745 0.867 1 98.69 75 ALA B C 1
ATOM 1413 O O . ALA B 1 75 ? 1.709 0.904 -0.03 1 98.69 75 ALA B O 1
ATOM 1414 N N . VAL B 1 76 ? 2.473 2.688 1.07 1 98.5 76 VAL B N 1
ATOM 1415 C CA . VAL B 1 76 ? 3.773 2.744 0.414 1 98.5 76 VAL B CA 1
ATOM 1416 C C . VAL B 1 76 ? 4.863 3.035 1.445 1 98.5 76 VAL B C 1
ATOM 1418 O O . VAL B 1 76 ? 4.715 3.938 2.271 1 98.5 76 VAL B O 1
ATOM 1421 N N . ALA B 1 77 ? 5.883 2.24 1.435 1 98.38 77 ALA B N 1
ATOM 1422 C CA . ALA B 1 77 ? 7.07 2.463 2.252 1 98.38 77 ALA B CA 1
ATOM 1423 C C . ALA B 1 77 ? 8.266 2.857 1.389 1 98.38 77 ALA B C 1
ATOM 1425 O O . ALA B 1 77 ? 8.578 2.182 0.405 1 98.38 77 ALA B O 1
ATOM 1426 N N . ALA B 1 78 ? 8.922 3.898 1.769 1 98.12 78 ALA B N 1
ATOM 1427 C CA . ALA B 1 78 ? 10.078 4.422 1.04 1 98.12 78 ALA B CA 1
ATOM 1428 C C . ALA B 1 78 ? 10.984 5.238 1.958 1 98.12 78 ALA B C 1
ATOM 1430 O O . ALA B 1 78 ? 10.5 6.023 2.777 1 98.12 78 ALA B O 1
ATOM 1431 N N . GLY B 1 79 ? 12.32 5.027 1.793 1 97.5 79 GLY B N 1
ATOM 1432 C CA . GLY B 1 79 ? 13.258 5.738 2.648 1 97.5 79 GLY B CA 1
ATOM 1433 C C . GLY B 1 79 ? 13 5.516 4.129 1 97.5 79 GLY B C 1
ATOM 1434 O O . GLY B 1 79 ? 12.93 4.375 4.586 1 97.5 79 GLY B O 1
ATOM 1435 N N . GLU B 1 80 ? 12.75 6.559 4.891 1 97.5 80 GLU B N 1
ATOM 1436 C CA . GLU B 1 80 ? 12.594 6.477 6.34 1 97.5 80 GLU B CA 1
ATOM 1437 C C . GLU B 1 80 ? 11.117 6.484 6.73 1 97.5 80 GLU B C 1
ATOM 1439 O O . GLU B 1 80 ? 10.789 6.43 7.918 1 97.5 80 GLU B O 1
ATOM 1444 N N . TYR B 1 81 ? 10.195 6.461 5.66 1 96.94 81 TYR B N 1
ATOM 1445 C CA . TYR B 1 81 ? 8.797 6.707 5.992 1 96.94 81 TYR B CA 1
ATOM 1446 C C . TYR B 1 81 ? 7.883 5.715 5.281 1 96.94 81 TYR B C 1
ATOM 1448 O O . TYR B 1 81 ? 8.328 4.957 4.418 1 96.94 81 TYR B O 1
ATOM 1456 N N . ALA B 1 82 ? 6.664 5.715 5.727 1 97.81 82 ALA B N 1
ATOM 1457 C CA . ALA B 1 82 ? 5.551 5.051 5.047 1 97.81 82 ALA B CA 1
ATOM 1458 C C . ALA B 1 82 ? 4.285 5.898 5.117 1 97.81 82 ALA B C 1
ATOM 1460 O O . ALA B 1 82 ? 4.117 6.707 6.031 1 97.81 82 ALA B O 1
ATOM 1461 N N . VAL B 1 83 ? 3.516 5.793 4.086 1 98.25 83 VAL B N 1
ATOM 1462 C CA . VAL B 1 83 ? 2.174 6.363 4.117 1 98.25 83 VAL B CA 1
ATOM 1463 C C . VAL B 1 83 ? 1.136 5.242 4.043 1 98.25 83 VAL B C 1
ATOM 1465 O O . VAL B 1 83 ? 1.305 4.281 3.291 1 98.25 83 VAL B O 1
ATOM 1468 N N . CYS B 1 84 ? 0.123 5.285 4.844 1 98.56 84 CYS B N 1
ATOM 1469 C CA . CYS B 1 84 ? -1.037 4.398 4.832 1 98.56 84 CYS B CA 1
ATOM 1470 C C . CYS B 1 84 ? -2.32 5.188 4.605 1 98.56 84 CYS B C 1
ATOM 1472 O O . CYS B 1 84 ? -2.531 6.23 5.227 1 98.56 84 CYS B O 1
ATOM 1474 N N . VAL B 1 85 ? -3.148 4.695 3.721 1 98.81 85 VAL B N 1
ATOM 1475 C CA . VAL B 1 85 ? -4.34 5.453 3.35 1 98.81 85 VAL B CA 1
ATOM 1476 C C . VAL B 1 85 ? -5.555 4.527 3.324 1 98.81 85 VAL B C 1
ATOM 1478 O O . VAL B 1 85 ? -5.477 3.402 2.824 1 98.81 85 VAL B O 1
ATOM 1481 N N . GLU B 1 86 ? -6.629 4.898 3.869 1 98.56 86 GLU B N 1
ATOM 1482 C CA . GLU B 1 86 ? -7.965 4.332 3.691 1 98.56 86 GLU B CA 1
ATOM 1483 C C . GLU B 1 86 ? -9.016 5.434 3.574 1 98.56 86 GLU B C 1
ATOM 1485 O O . GLU B 1 86 ? -9 6.402 4.336 1 98.56 86 GLU B O 1
ATOM 1490 N N . GLY B 1 87 ? -9.914 5.25 2.623 1 97.31 87 GLY B N 1
ATOM 1491 C CA . GLY B 1 87 ? -10.82 6.344 2.33 1 97.31 87 GLY B CA 1
ATOM 1492 C C . GLY B 1 87 ? -10.109 7.625 1.945 1 97.31 87 GLY B C 1
ATOM 1493 O O . GLY B 1 87 ? -9.234 7.621 1.078 1 97.31 87 GLY B O 1
ATOM 1494 N N . ASN B 1 88 ? -10.5 8.711 2.604 1 98.06 88 ASN B N 1
ATOM 1495 C CA . ASN B 1 88 ? -9.914 10.008 2.297 1 98.06 88 ASN B CA 1
ATOM 1496 C C . AS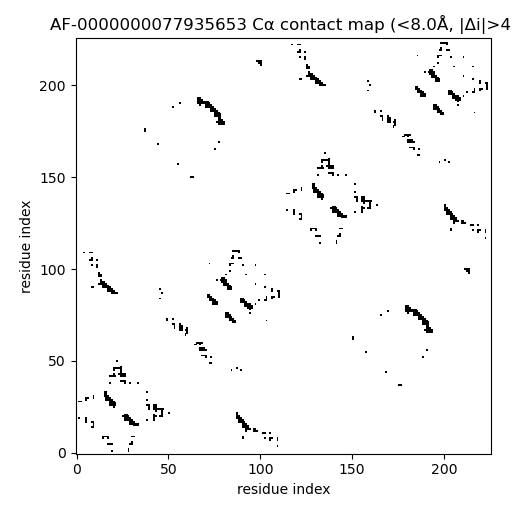N B 1 88 ? -8.875 10.414 3.342 1 98.06 88 ASN B C 1
ATOM 1498 O O . ASN B 1 88 ? -8.523 11.594 3.447 1 98.06 88 ASN B O 1
ATOM 1502 N N . TYR B 1 89 ? -8.43 9.445 4.113 1 98.56 89 TYR B N 1
ATOM 1503 C CA . TYR B 1 89 ? -7.512 9.758 5.203 1 98.56 89 TYR B CA 1
ATOM 1504 C C . TYR B 1 89 ? -6.184 9.023 5.016 1 98.56 89 TYR B C 1
ATOM 1506 O O . TYR B 1 89 ? -6.156 7.867 4.602 1 98.56 89 TYR B O 1
ATOM 1514 N N . GLY B 1 90 ? -5.156 9.727 5.316 1 98.38 90 GLY B N 1
ATOM 1515 C CA . GLY B 1 90 ? -3.826 9.148 5.297 1 98.38 90 GLY B CA 1
ATOM 1516 C C . GLY B 1 90 ? -2.998 9.5 6.516 1 98.38 90 GLY B C 1
ATOM 1517 O O . GLY B 1 90 ? -3.205 10.555 7.129 1 98.38 90 GLY B O 1
ATOM 1518 N N . VAL B 1 91 ? -2.072 8.609 6.875 1 98.25 91 VAL B N 1
ATOM 1519 C CA . VAL B 1 91 ? -1.114 8.859 7.94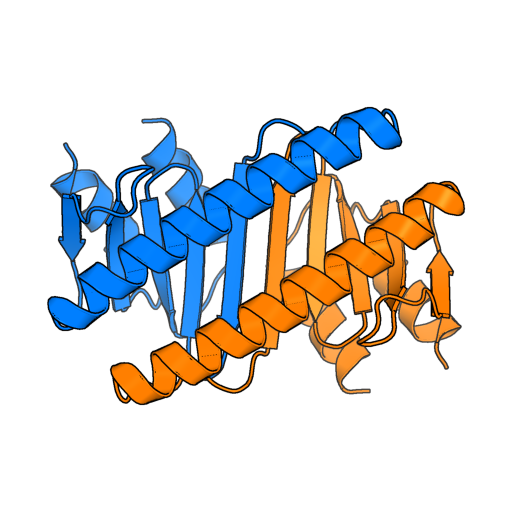5 1 98.25 91 VAL B CA 1
ATOM 1520 C C . VAL B 1 91 ? 0.291 8.484 7.48 1 98.25 91 VAL B C 1
ATOM 1522 O O . VAL B 1 91 ? 0.489 7.434 6.863 1 98.25 91 VAL B O 1
ATOM 1525 N N . PHE B 1 92 ? 1.199 9.375 7.637 1 97.75 92 PHE B N 1
ATOM 1526 C CA . PHE B 1 92 ? 2.623 9.164 7.402 1 97.75 92 PHE B CA 1
ATOM 1527 C C . PHE B 1 92 ? 3.332 8.773 8.695 1 97.75 92 PHE B C 1
ATOM 1529 O O . PHE B 1 92 ? 3.17 9.43 9.727 1 97.75 92 PHE B O 1
ATOM 1536 N N . VAL B 1 93 ? 4.102 7.707 8.633 1 97.44 93 VAL B N 1
ATOM 1537 C CA . VAL B 1 93 ? 4.758 7.195 9.828 1 97.44 93 VAL B CA 1
ATOM 1538 C C . VAL B 1 93 ? 6.246 6.98 9.555 1 97.44 93 VAL B C 1
ATOM 1540 O O . VAL B 1 93 ? 6.645 6.77 8.406 1 97.44 93 VAL B O 1
ATOM 1543 N N . GLN B 1 94 ? 7.066 7.035 10.602 1 97.06 94 GLN B N 1
ATOM 1544 C CA . GLN B 1 94 ? 8.445 6.566 10.508 1 97.06 94 GLN B CA 1
ATOM 1545 C C . GLN B 1 94 ? 8.492 5.051 10.32 1 97.06 94 GLN B C 1
ATOM 1547 O O . GLN B 1 94 ? 7.934 4.301 11.117 1 97.06 94 GLN B O 1
ATOM 1552 N N . LEU B 1 95 ? 9.18 4.695 9.32 1 95.88 95 LEU B N 1
ATOM 1553 C CA . LEU B 1 95 ? 9.18 3.287 8.938 1 95.88 95 LEU B CA 1
ATOM 1554 C C . LEU B 1 95 ? 9.781 2.428 10.047 1 95.88 95 LEU B C 1
ATOM 1556 O O . LEU B 1 95 ? 9.312 1.315 10.297 1 95.88 95 LEU B O 1
ATOM 1560 N N . SER B 1 96 ? 10.781 2.879 10.75 1 94.19 96 SER B N 1
ATOM 1561 C CA . SER B 1 96 ? 11.477 2.129 11.789 1 94.19 96 SER B CA 1
ATOM 1562 C C . SER B 1 96 ? 10.547 1.801 12.953 1 94.19 96 SER B C 1
ATOM 1564 O O . SER B 1 96 ? 10.82 0.887 13.734 1 94.19 96 SER B O 1
ATOM 1566 N N . ASN B 1 97 ? 9.391 2.5 13.039 1 91.25 97 ASN B N 1
ATOM 1567 C CA . ASN B 1 97 ? 8.445 2.334 14.141 1 91.25 97 ASN B CA 1
ATOM 1568 C C . ASN B 1 97 ? 7.062 1.932 13.633 1 91.25 97 ASN B C 1
ATOM 1570 O O . ASN B 1 97 ? 6.078 2 14.367 1 91.25 97 ASN B O 1
ATOM 1574 N N . ALA B 1 98 ? 7.09 1.575 12.438 1 91.81 98 ALA B N 1
ATOM 1575 C CA . ALA B 1 98 ? 5.773 1.392 11.828 1 91.81 98 ALA B CA 1
ATOM 1576 C C . ALA B 1 98 ? 5.152 0.067 12.266 1 91.81 98 ALA B C 1
ATOM 1578 O O . ALA B 1 98 ? 5.816 -0.971 12.258 1 91.81 98 ALA B O 1
ATOM 1579 N N . ASP B 1 99 ? 4.008 0.099 12.758 1 95.94 99 ASP B N 1
ATOM 1580 C CA . ASP B 1 99 ? 3.084 -1.021 12.914 1 95.94 99 ASP B CA 1
ATOM 1581 C C . ASP B 1 99 ? 1.928 -0.927 11.922 1 95.94 99 ASP B C 1
ATOM 1583 O O . ASP B 1 99 ? 0.925 -0.261 12.195 1 95.94 99 ASP B O 1
ATOM 1587 N N . PHE B 1 100 ? 2.045 -1.66 10.875 1 96 100 PHE B N 1
ATOM 1588 C CA . PHE B 1 100 ? 1.102 -1.515 9.773 1 96 100 PHE B CA 1
ATOM 1589 C C . PHE B 1 100 ? -0.268 -2.064 10.156 1 96 100 PHE B C 1
ATOM 1591 O O . PHE B 1 100 ? -1.296 -1.542 9.727 1 96 100 PHE B O 1
ATOM 1598 N N . ASN B 1 101 ? -0.261 -3.137 10.961 1 96.31 101 ASN B N 1
ATOM 1599 C CA . ASN B 1 101 ? -1.54 -3.648 11.438 1 96.31 101 ASN B CA 1
ATOM 1600 C C . ASN B 1 101 ? -2.285 -2.604 12.266 1 96.31 101 ASN B C 1
ATOM 1602 O O . ASN B 1 101 ? -3.49 -2.41 12.086 1 96.31 101 ASN B O 1
ATOM 1606 N N . GLU B 1 102 ? -1.547 -1.938 13.086 1 96.62 102 GLU B N 1
ATOM 1607 C CA . GLU B 1 102 ? -2.16 -0.88 13.883 1 96.62 102 GLU B CA 1
ATOM 1608 C C . GLU B 1 102 ? -2.621 0.278 13 1 96.62 102 GLU B C 1
ATOM 1610 O O . GLU B 1 102 ? -3.717 0.809 13.188 1 96.62 102 GLU B O 1
ATOM 1615 N N . ALA B 1 103 ? -1.778 0.724 12.094 1 97.19 103 ALA B N 1
ATOM 1616 C CA . ALA B 1 103 ? -2.102 1.844 11.211 1 97.19 103 ALA B CA 1
ATOM 1617 C C . ALA B 1 103 ? -3.396 1.585 10.445 1 97.19 103 ALA B C 1
ATOM 1619 O O . ALA B 1 103 ? -4.285 2.439 10.414 1 97.19 103 ALA B O 1
ATOM 1620 N N . PHE B 1 104 ? -3.557 0.36 9.922 1 96.31 104 PHE B N 1
ATOM 1621 C CA . PHE B 1 104 ? -4.734 0.045 9.117 1 96.31 104 PHE B CA 1
ATOM 1622 C C . PHE B 1 104 ? -5.965 -0.11 10.008 1 96.31 104 PHE B C 1
ATOM 1624 O O . PHE B 1 104 ? -7.074 0.235 9.602 1 96.31 104 PHE B O 1
ATOM 1631 N N . LYS B 1 105 ? -5.742 -0.65 11.164 1 96.62 105 LYS B N 1
ATOM 1632 C CA . LYS B 1 105 ? -6.855 -0.751 12.109 1 96.62 105 LYS B CA 1
ATOM 1633 C C . LYS B 1 105 ? -7.418 0.627 12.445 1 96.62 105 LYS B C 1
ATOM 1635 O O . LYS B 1 105 ? -8.625 0.846 12.359 1 96.62 105 LYS B O 1
ATOM 1640 N N . VAL B 1 106 ? -6.559 1.529 12.789 1 97.81 106 VAL B N 1
ATOM 1641 C CA . VAL B 1 106 ? -6.977 2.869 13.195 1 97.81 106 VAL B CA 1
ATOM 1642 C C . VAL B 1 106 ? -7.559 3.609 11.992 1 97.81 106 VAL B C 1
ATOM 1644 O O . VAL B 1 106 ? -8.586 4.281 12.102 1 97.81 106 VAL B O 1
ATOM 1647 N N . LEU B 1 107 ? -6.953 3.447 10.82 1 98 107 LEU B N 1
ATOM 1648 C CA . LEU B 1 107 ? -7.461 4.082 9.617 1 98 107 LEU B CA 1
ATOM 1649 C C . LEU B 1 107 ? -8.867 3.582 9.289 1 98 107 LEU B C 1
ATOM 1651 O O . LEU B 1 107 ? -9.727 4.363 8.867 1 98 107 LEU B O 1
ATOM 1655 N N . HIS B 1 108 ? -9.023 2.303 9.453 1 97.25 108 HIS B N 1
ATOM 1656 C CA . HIS B 1 108 ? -10.336 1.722 9.18 1 97.25 108 HIS B CA 1
ATOM 1657 C C . HIS B 1 108 ? -11.406 2.328 10.078 1 97.25 108 HIS B C 1
ATOM 1659 O O . HIS B 1 108 ? -12.5 2.662 9.609 1 97.25 108 HIS B O 1
ATOM 1665 N N . GLU B 1 109 ? -11.094 2.512 11.336 1 96.44 109 GLU B N 1
ATOM 1666 C CA . GLU B 1 109 ? -12.008 3.141 12.281 1 96.44 109 GLU B CA 1
ATOM 1667 C C . GLU B 1 109 ? -12.305 4.586 11.883 1 96.44 109 GLU B C 1
ATOM 1669 O O . GLU B 1 109 ? -13.461 5.016 11.914 1 96.44 109 GLU B O 1
ATOM 1674 N N . VAL B 1 110 ? -11.305 5.297 11.453 1 96.56 110 VAL B N 1
ATOM 1675 C CA . VAL B 1 110 ? -11.406 6.715 11.117 1 96.56 110 VAL B CA 1
ATOM 1676 C C . VAL B 1 110 ? -12.195 6.887 9.82 1 96.56 110 VAL B C 1
ATOM 1678 O O . VAL B 1 110 ? -13.008 7.805 9.703 1 96.56 110 VAL B O 1
ATOM 1681 N N . ALA B 1 111 ? -11.984 6.031 8.883 1 95.31 111 ALA B N 1
ATOM 1682 C CA . ALA B 1 111 ? -12.578 6.156 7.559 1 95.31 111 ALA B CA 1
ATOM 1683 C C . ALA B 1 111 ? -14.055 5.773 7.586 1 95.31 111 ALA B C 1
ATOM 1685 O O . ALA B 1 111 ? -14.812 6.129 6.676 1 95.31 111 ALA B O 1
ATOM 1686 N N . HIS B 1 112 ? -14.445 5.008 8.523 1 90.69 112 HIS B N 1
ATOM 1687 C CA . HIS B 1 112 ? -15.82 4.523 8.547 1 90.69 112 HIS B CA 1
ATOM 1688 C C . HIS B 1 112 ? -16.594 5.086 9.742 1 90.69 112 HIS B C 1
ATOM 1690 O O . HIS B 1 112 ? -17.781 4.809 9.914 1 90.69 112 HIS B O 1
ATOM 1696 N N . LYS B 1 113 ? -15.977 5.832 10.711 1 80.69 113 LYS B N 1
ATOM 1697 C CA . LYS B 1 113 ? -16.703 6.547 11.758 1 80.69 113 LYS B CA 1
ATOM 1698 C C . LYS B 1 113 ? -17.25 7.879 11.25 1 80.69 113 LYS B C 1
ATOM 1700 O O . LYS B 1 113 ? -16.62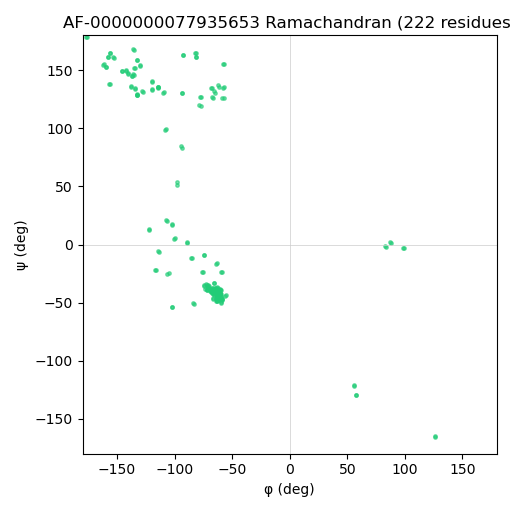5 8.516 10.391 1 80.69 113 LYS B O 1
#

Nearest PDB structures (foldseek):
  6hjm-assembly2_E  TM=6.827E-01  e=7.209E-06  Myxococcus xanthus
  6hjm-assembly9_P  TM=6.845E-01  e=1.663E-05  Myxococcus xanthus
  6izw-assembly1_B  TM=6.777E-01  e=6.420E-05  Myxococcus xanthus DK 1622
  7k5b-assembly1_F  TM=6.544E-01  e=8.855E-05  Tetrahymena thermophila
  7b70-assembly1_C  TM=5.299E-01  e=2.890E-02  Drosophila melanogaster